Protein AF-A0A7S1JWW7-F1 (afdb_monomer)

Solvent-accessible surface area (backbone atoms only — not comparable to full-atom values): 22929 Å² total; per-residue (Å²): 108,68,67,54,37,66,73,38,41,39,81,77,35,60,37,53,45,68,67,50,54,51,46,21,50,76,27,58,51,73,73,86,86,59,100,61,83,80,90,66,62,45,64,88,65,50,41,72,44,89,41,67,40,88,87,76,74,39,84,41,74,47,76,41,67,75,61,70,60,82,58,47,74,47,71,80,41,16,67,66,67,60,79,87,48,33,68,71,55,64,34,66,53,96,91,36,58,72,41,38,16,62,59,40,25,51,48,49,54,50,27,52,54,46,24,56,48,68,75,43,91,61,76,77,75,82,89,55,75,61,50,80,38,90,92,40,60,58,82,62,64,79,70,54,75,84,82,75,82,74,81,77,70,91,80,66,81,82,73,83,74,72,85,72,83,66,70,78,77,69,54,78,47,44,71,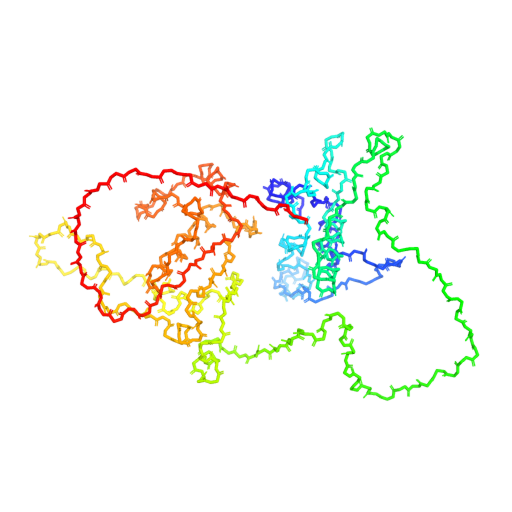86,61,84,89,78,92,82,86,77,60,65,62,72,58,34,56,37,74,93,39,47,50,68,34,59,66,46,79,35,53,73,86,64,41,56,65,55,30,51,36,47,60,66,70,56,76,80,76,78,81,79,79,71,95,79,77,96,84,80,96,79,77,75,84,66,82,59,99,73,64,54,53,48,57,37,55,60,51,17,35,29,88,68,16,35,38,40,30,51,33,50,64,76,51,54,89,52,54,44,60,55,31,49,50,51,42,48,52,50,50,53,36,32,50,56,58,47,31,44,68,74,50,73,80,54,55,72,65,76,76,69,76,70,42,80,81,78,69,56,82,53,65,73,60,27,42,62,54,50,73,71,40,46,68,53,47,46,27,37,40,55,73,90,69,76,86,76,77,88,76,80,85,82,90,82,82,90,84,81,89,81,89,78,89,82,89,131

Nearest PDB structures (foldseek):
  8rdj-assembly1_H  TM=2.080E-01  e=4.736E+00  Sinapis alba

InterPro domains:
  IPR028235 Dynein assembly factor 3, C-terminal domain [PF14740] (1-212)
  IPR039304 Dynein assembly factor 3, axonemal [PTHR22118] (1-210)

Foldseek 3Di:
DVCLCVPFVCVQFVLADPVLLVCCQAAVDRADPDPDDDPHGDLPQKDWDWDQDPVPRDTDTDIGNDPCSSLDPLVVQQRDDPPVACCVQQDDDPNHGPHHSNLRSVVRVLQVVCCLQPVDGDHQDDDDPVCVPPVNDRSCVVVDPDDDPDPPPPPDPPPPDPPDPPPPPDPPSCPVPDDDDDDDDQLVVLLDLVLFAPAQEAEAEPVRCVVLCVQQVNVDDPPDPPPPVDDDDDPDCPPPPPPDGRASCSVLRNHHAFRKYKYFQCLSVRVDQLLVSLVSQQSVVSSCVSNQKDFPDPLQHQDPVQVVPPPPPGDDSVVSVVRSSSHDRITMITRHDPDPDDDDDDDDDDDDDDDDDDDDDD

Radius of gyration: 26.38 Å; Cα contacts (8 Å, |Δi|>4): 382; chains: 1; bounding box: 53×73×82 Å

pLDDT: mean 75.05, std 20.95, range [24.3, 95.12]

Mean predicted aligned error: 13.58 Å

Organism: NCBI:txid1169539

Structure (mmCIF, N/CA/C/O backbone):
data_AF-A0A7S1JWW7-F1
#
_entry.id   AF-A0A7S1JWW7-F1
#
loop_
_atom_site.group_PDB
_atom_site.id
_atom_site.type_symbol
_atom_site.label_atom_id
_atom_site.label_alt_id
_atom_site.label_comp_id
_atom_site.label_asym_id
_atom_site.label_entity_id
_atom_site.label_seq_id
_atom_site.pdbx_PDB_ins_code
_atom_site.Cartn_x
_atom_site.Cartn_y
_atom_site.Cartn_z
_atom_site.occupancy
_atom_site.B_iso_or_equiv
_atom_site.auth_seq_id
_atom_site.auth_comp_id
_atom_site.auth_asym_id
_atom_site.auth_atom_id
_atom_site.pdbx_PDB_model_num
ATOM 1 N N . MET A 1 1 ? 9.260 14.366 -13.809 1.00 76.56 1 MET A N 1
ATOM 2 C CA . MET A 1 1 ? 9.238 12.895 -13.962 1.00 76.56 1 MET A CA 1
ATOM 3 C C . MET A 1 1 ? 10.558 12.292 -13.513 1.00 76.56 1 MET A C 1
ATOM 5 O O . MET A 1 1 ? 10.548 11.637 -12.486 1.00 76.56 1 MET A O 1
ATOM 9 N N . ASP A 1 2 ? 11.674 12.561 -14.203 1.00 83.38 2 ASP A N 1
ATOM 10 C CA . ASP A 1 2 ? 12.993 11.978 -13.877 1.00 83.38 2 ASP A CA 1
ATOM 11 C C . ASP A 1 2 ? 13.455 12.286 -12.442 1.00 83.38 2 ASP A C 1
ATOM 13 O O . ASP A 1 2 ? 13.692 11.379 -11.650 1.00 83.38 2 ASP A O 1
ATOM 17 N N . TRP A 1 3 ? 13.433 13.564 -12.049 1.00 85.69 3 TRP A N 1
ATOM 18 C CA . TRP A 1 3 ? 13.759 13.960 -10.675 1.00 85.69 3 TRP A CA 1
ATOM 19 C C . TRP A 1 3 ? 12.906 13.228 -9.622 1.00 85.69 3 TRP A C 1
ATOM 21 O O . TRP A 1 3 ? 13.444 12.701 -8.655 1.00 85.69 3 TRP A O 1
ATOM 31 N N . THR A 1 4 ? 11.587 13.135 -9.835 1.00 84.50 4 THR A N 1
ATOM 32 C CA . THR A 1 4 ? 10.656 12.443 -8.924 1.00 84.50 4 THR A CA 1
ATOM 33 C C . THR A 1 4 ? 10.981 10.957 -8.814 1.00 84.50 4 THR A C 1
ATOM 35 O O . THR A 1 4 ? 10.975 10.404 -7.718 1.00 84.50 4 THR A O 1
ATOM 38 N N . TYR A 1 5 ? 11.281 10.314 -9.943 1.0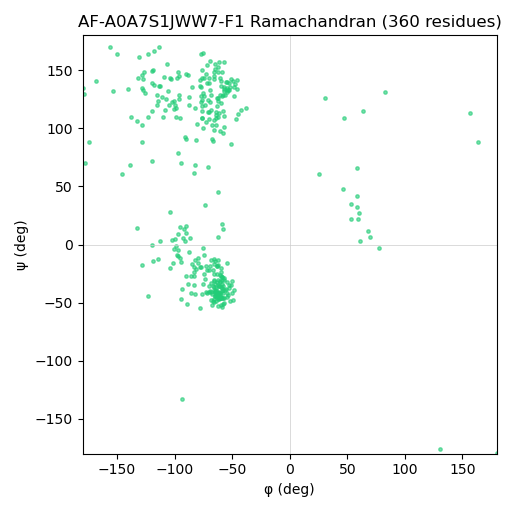0 88.44 5 TYR A N 1
ATOM 39 C CA . TYR A 1 5 ? 11.665 8.910 -9.958 1.00 88.44 5 TYR A CA 1
ATOM 40 C C . TYR A 1 5 ? 12.960 8.696 -9.176 1.00 88.44 5 TYR A C 1
ATOM 42 O O . TYR A 1 5 ? 12.993 7.902 -8.242 1.00 88.44 5 TYR A O 1
ATOM 50 N N . THR A 1 6 ? 14.001 9.453 -9.517 1.00 89.44 6 THR A N 1
ATOM 51 C CA . THR A 1 6 ? 15.339 9.288 -8.949 1.00 89.44 6 THR A CA 1
ATOM 52 C C . THR A 1 6 ? 15.379 9.602 -7.453 1.00 89.44 6 THR A C 1
ATOM 54 O O . THR A 1 6 ? 16.031 8.876 -6.708 1.00 89.44 6 THR A O 1
ATOM 57 N N . MET A 1 7 ? 14.677 10.647 -7.004 1.00 85.69 7 MET A N 1
ATOM 58 C CA . MET A 1 7 ? 14.755 11.113 -5.615 1.00 85.69 7 MET A CA 1
ATOM 59 C C . MET A 1 7 ? 13.737 10.467 -4.680 1.00 85.69 7 MET A C 1
ATOM 61 O O . MET A 1 7 ? 13.995 10.402 -3.483 1.00 85.69 7 MET A O 1
ATOM 65 N N . HIS A 1 8 ? 12.588 10.012 -5.188 1.00 84.25 8 HIS A N 1
ATOM 66 C CA . HIS A 1 8 ? 11.496 9.558 -4.324 1.00 84.25 8 HIS A CA 1
ATOM 67 C C . HIS A 1 8 ? 11.056 8.115 -4.589 1.00 84.25 8 HIS A C 1
ATOM 69 O O . HIS A 1 8 ? 10.884 7.354 -3.642 1.00 84.25 8 HIS A O 1
ATOM 75 N N . ILE A 1 9 ? 10.902 7.709 -5.855 1.00 88.38 9 ILE A N 1
ATOM 76 C CA . ILE A 1 9 ? 10.435 6.351 -6.190 1.00 88.38 9 ILE A CA 1
ATOM 77 C C . ILE A 1 9 ? 11.562 5.334 -6.032 1.00 88.38 9 ILE A C 1
ATOM 79 O O . ILE A 1 9 ? 11.411 4.360 -5.306 1.00 88.38 9 ILE A O 1
ATOM 83 N N . LYS A 1 10 ? 12.704 5.562 -6.686 1.00 89.44 10 LYS A N 1
ATOM 84 C CA . LYS A 1 10 ? 13.819 4.612 -6.747 1.00 89.44 10 LYS A CA 1
ATOM 85 C C . LYS A 1 10 ? 14.387 4.235 -5.369 1.00 89.44 10 LYS A C 1
ATOM 87 O O . LYS A 1 10 ? 14.674 3.055 -5.190 1.00 89.44 10 LYS A O 1
ATOM 92 N N . PRO A 1 11 ? 14.535 5.157 -4.394 1.00 87.25 11 PRO A N 1
ATOM 93 C CA . PRO A 1 11 ? 15.001 4.787 -3.056 1.00 87.25 11 PRO A CA 1
ATOM 94 C C . PRO A 1 11 ? 14.026 3.884 -2.291 1.00 87.25 11 PRO A C 1
ATOM 96 O O . PRO A 1 11 ? 14.464 3.078 -1.479 1.00 87.25 11 PRO A O 1
ATOM 99 N N . LEU A 1 12 ? 12.718 4.013 -2.544 1.00 86.12 12 LEU A N 1
ATOM 100 C CA . LEU A 1 12 ? 11.675 3.275 -1.825 1.00 86.12 12 LEU A CA 1
ATOM 101 C C . LEU A 1 12 ? 11.276 1.970 -2.526 1.00 86.12 12 LEU A C 1
ATOM 103 O O . LEU A 1 12 ? 11.003 0.968 -1.877 1.00 86.12 12 LEU A O 1
ATOM 107 N N . ALA A 1 13 ? 11.228 1.996 -3.854 1.00 89.31 13 ALA A N 1
ATOM 108 C CA . ALA A 1 13 ? 10.753 0.919 -4.707 1.00 89.31 13 ALA A CA 1
ATOM 109 C C . ALA A 1 13 ? 11.668 0.775 -5.939 1.00 89.31 13 ALA A C 1
ATOM 111 O O . ALA A 1 13 ? 11.252 1.066 -7.065 1.00 89.31 13 ALA A O 1
ATOM 112 N N . PRO A 1 14 ? 12.926 0.324 -5.754 1.00 90.94 14 PRO A N 1
ATOM 113 C CA . PRO A 1 14 ? 13.898 0.188 -6.843 1.00 90.94 14 PRO A CA 1
ATOM 114 C C . PRO A 1 14 ? 13.473 -0.824 -7.916 1.00 90.94 14 PRO A C 1
ATOM 116 O O . PRO A 1 14 ? 13.980 -0.774 -9.033 1.00 90.94 14 PRO A O 1
ATOM 119 N N . ILE A 1 15 ? 12.536 -1.717 -7.587 1.00 92.75 15 ILE A N 1
ATOM 120 C CA . ILE A 1 15 ? 11.947 -2.699 -8.500 1.00 92.75 15 ILE A CA 1
ATOM 121 C C . ILE A 1 15 ? 11.055 -2.073 -9.581 1.00 92.75 15 ILE A C 1
ATOM 123 O O . ILE A 1 15 ? 10.797 -2.679 -10.621 1.00 92.75 15 ILE A O 1
ATOM 127 N N . ILE A 1 16 ? 10.595 -0.835 -9.375 1.00 92.38 16 ILE A N 1
ATOM 128 C CA . ILE A 1 16 ? 9.891 -0.087 -10.413 1.00 92.38 16 ILE A CA 1
ATOM 129 C C . ILE A 1 16 ? 10.933 0.412 -11.410 1.00 92.38 16 ILE A C 1
ATOM 131 O O . ILE A 1 16 ? 11.702 1.335 -11.123 1.00 92.38 16 ILE A O 1
ATOM 135 N N . HIS A 1 17 ? 10.945 -0.167 -12.609 1.00 91.75 17 HIS A N 1
ATOM 136 C CA . HIS A 1 17 ? 11.876 0.253 -13.646 1.00 91.75 17 HIS A CA 1
ATOM 137 C C . HIS A 1 17 ? 11.511 1.647 -14.184 1.00 91.75 17 HIS A C 1
ATOM 139 O O . HIS A 1 17 ? 10.336 1.980 -14.365 1.00 91.75 17 HIS A O 1
ATOM 145 N N . TRP A 1 18 ? 12.520 2.468 -14.499 1.00 90.69 18 TRP A N 1
ATOM 146 C CA . TRP A 1 18 ? 12.319 3.836 -14.995 1.00 90.69 18 TRP A CA 1
ATOM 147 C C . TRP A 1 18 ? 11.403 3.891 -16.221 1.00 90.69 18 TRP A C 1
ATOM 149 O O . TRP A 1 18 ? 10.533 4.757 -16.298 1.00 90.69 18 TRP A O 1
ATOM 159 N N . LEU A 1 19 ? 11.566 2.962 -17.170 1.00 91.12 19 LEU A N 1
ATOM 160 C CA . LEU A 1 19 ? 10.736 2.941 -18.377 1.00 91.12 19 LEU A CA 1
ATOM 161 C C . LEU A 1 19 ? 9.261 2.677 -18.054 1.00 91.12 19 LEU A C 1
ATOM 163 O O . LEU A 1 19 ? 8.407 3.325 -18.650 1.00 91.12 19 LEU A O 1
ATOM 167 N N . GLN A 1 20 ? 8.963 1.811 -17.078 1.00 90.25 20 GLN A N 1
ATOM 168 C CA . GLN A 1 20 ? 7.589 1.531 -16.646 1.00 90.25 20 GLN A CA 1
ATOM 169 C C . GLN A 1 20 ? 6.962 2.764 -15.998 1.00 90.25 20 GLN A C 1
ATOM 171 O O . GLN A 1 20 ? 5.862 3.175 -16.362 1.00 90.25 20 GLN A O 1
ATOM 176 N N . TYR A 1 21 ? 7.697 3.410 -15.090 1.00 90.06 21 TYR A N 1
ATOM 177 C CA . TYR A 1 21 ? 7.237 4.639 -14.454 1.00 90.06 21 TYR A CA 1
ATOM 178 C C . TYR A 1 21 ? 7.019 5.764 -15.476 1.00 90.06 21 TYR A C 1
ATOM 180 O O . TYR A 1 21 ? 5.973 6.410 -15.486 1.00 90.06 21 TYR A O 1
ATOM 188 N N . LYS A 1 22 ? 7.971 5.963 -16.395 1.00 89.50 22 LYS A N 1
ATOM 189 C CA . LYS A 1 22 ? 7.865 6.956 -17.470 1.00 89.50 22 LYS A CA 1
ATOM 190 C C . LYS A 1 22 ? 6.660 6.681 -18.372 1.00 89.50 22 LYS A C 1
ATOM 192 O O . LYS A 1 22 ? 5.923 7.614 -18.685 1.00 89.50 22 LYS A O 1
ATOM 197 N N . GLN A 1 23 ? 6.459 5.430 -18.784 1.00 88.50 23 GLN A N 1
ATOM 198 C CA . GLN A 1 23 ? 5.339 5.033 -19.634 1.00 88.50 23 GLN A CA 1
ATOM 199 C C . GLN A 1 23 ? 4.002 5.294 -18.939 1.00 88.50 23 GLN A C 1
ATOM 201 O O . GLN A 1 23 ? 3.110 5.899 -19.539 1.00 88.50 23 GLN A O 1
ATOM 206 N N . PHE A 1 24 ? 3.895 4.942 -17.657 1.00 88.56 24 PHE A N 1
ATOM 207 C CA . PHE A 1 24 ? 2.726 5.247 -16.841 1.00 88.56 24 PHE A CA 1
ATOM 208 C C . PHE A 1 24 ? 2.460 6.754 -16.762 1.00 88.56 24 PHE A C 1
ATOM 210 O O . PHE A 1 24 ? 1.336 7.185 -17.011 1.00 88.56 24 PHE A O 1
ATOM 217 N N . CYS A 1 25 ? 3.484 7.577 -16.517 1.00 86.25 25 CYS A N 1
ATOM 218 C CA . CYS A 1 25 ? 3.314 9.030 -16.477 1.00 86.25 25 CYS A CA 1
ATOM 219 C C . CYS A 1 25 ? 2.817 9.636 -17.799 1.00 86.25 25 CYS A C 1
ATOM 221 O O . CYS A 1 25 ? 2.143 10.665 -17.786 1.00 86.25 25 CYS A O 1
ATOM 223 N N . LEU A 1 26 ? 3.171 9.036 -18.938 1.00 84.69 26 LEU A N 1
ATOM 224 C CA . LEU A 1 26 ? 2.803 9.543 -20.262 1.00 84.69 26 LEU A CA 1
ATOM 225 C C . LEU A 1 26 ? 1.450 9.024 -20.747 1.00 84.69 26 LEU A C 1
ATOM 227 O O . LEU A 1 26 ? 0.741 9.734 -21.460 1.00 84.69 26 LEU A O 1
ATOM 231 N N . THR A 1 27 ? 1.101 7.792 -20.386 1.00 86.38 27 THR A N 1
ATOM 232 C CA . THR A 1 27 ? -0.032 7.080 -20.988 1.00 86.38 27 THR A CA 1
ATOM 233 C C . THR A 1 27 ? -1.126 6.709 -19.998 1.00 86.38 27 THR A C 1
ATOM 235 O O . THR A 1 27 ? -2.210 6.345 -20.435 1.00 86.38 27 THR A O 1
ATOM 238 N N . GLY A 1 28 ? -0.880 6.777 -18.689 1.00 86.50 28 GLY A N 1
ATOM 239 C CA . GLY A 1 28 ? -1.794 6.262 -17.666 1.00 86.50 28 GLY A CA 1
ATOM 240 C C . GLY A 1 28 ? -1.889 4.729 -17.627 1.00 86.50 28 GLY A C 1
ATOM 241 O O . GLY A 1 28 ? -2.729 4.191 -16.907 1.00 86.50 28 GLY A O 1
ATOM 242 N N . VAL A 1 29 ? -1.061 4.016 -18.399 1.00 86.94 29 VAL A N 1
ATOM 243 C CA . VAL A 1 29 ? -0.996 2.548 -18.426 1.00 86.94 29 VAL A CA 1
ATOM 244 C C . VAL A 1 29 ? 0.169 2.093 -17.553 1.00 86.94 29 VAL A C 1
ATOM 246 O O . VAL A 1 29 ? 1.313 2.446 -17.824 1.00 86.94 29 VAL A O 1
ATOM 249 N N . SER A 1 30 ? -0.118 1.347 -16.484 1.00 85.31 30 SER A N 1
ATOM 250 C CA . SER A 1 30 ? 0.907 0.831 -15.566 1.00 85.31 30 SER A CA 1
ATOM 251 C C . SER A 1 30 ? 1.350 -0.588 -15.919 1.00 85.31 30 SER A C 1
ATOM 253 O O . SER A 1 30 ? 2.543 -0.851 -15.981 1.00 85.31 30 SER A O 1
ATOM 255 N N . PHE A 1 31 ? 0.407 -1.497 -16.173 1.00 86.19 31 PHE A N 1
ATOM 256 C CA . PHE A 1 31 ? 0.695 -2.908 -16.431 1.00 86.19 31 PHE A CA 1
ATOM 257 C C . PHE A 1 31 ? 0.323 -3.284 -17.864 1.00 86.19 31 PHE A C 1
ATOM 259 O O . PHE A 1 31 ? -0.830 -3.137 -18.273 1.00 86.19 31 PHE A O 1
ATOM 266 N N . GLU A 1 32 ? 1.288 -3.805 -18.616 1.00 81.69 32 GLU A N 1
ATOM 267 C CA . GLU A 1 32 ? 1.060 -4.330 -19.961 1.00 81.69 32 GLU A CA 1
ATOM 268 C C . GLU A 1 32 ? 0.733 -5.823 -19.880 1.00 81.69 32 GLU A C 1
ATOM 270 O O . GLU A 1 32 ? 1.615 -6.675 -19.850 1.00 81.69 32 GLU A O 1
ATOM 275 N N . THR A 1 33 ? -0.558 -6.146 -19.797 1.00 72.50 33 THR A N 1
ATOM 276 C CA . THR A 1 33 ? -1.041 -7.538 -19.720 1.00 72.50 33 THR A CA 1
ATOM 277 C C . THR A 1 33 ? -1.481 -8.104 -21.069 1.00 72.50 33 THR A C 1
ATOM 279 O O . THR A 1 33 ? -1.749 -9.297 -21.181 1.00 72.50 33 THR A O 1
ATOM 282 N N . ARG A 1 34 ? -1.587 -7.256 -22.098 1.00 72.44 34 ARG A N 1
ATOM 283 C CA . ARG A 1 34 ? -2.045 -7.643 -23.435 1.00 72.44 34 ARG A CA 1
ATOM 284 C C . ARG A 1 34 ? -0.865 -8.065 -24.300 1.00 72.44 34 ARG A C 1
ATOM 286 O O . ARG A 1 34 ? 0.193 -7.453 -24.244 1.00 72.44 34 ARG A O 1
ATOM 293 N N . LEU A 1 35 ? -1.110 -9.031 -25.183 1.00 72.38 35 LEU A N 1
ATOM 294 C CA . LEU A 1 35 ? -0.175 -9.403 -26.252 1.00 72.38 35 LEU A CA 1
ATOM 295 C C . LEU A 1 35 ? -0.036 -8.305 -27.325 1.00 72.38 35 LEU A C 1
ATOM 297 O O . LEU A 1 35 ? 0.882 -8.346 -28.137 1.00 72.38 35 LEU A O 1
ATOM 301 N N . ALA A 1 36 ? -0.937 -7.317 -27.326 1.00 74.75 36 ALA A N 1
ATOM 302 C CA . ALA A 1 36 ? -0.930 -6.186 -28.247 1.00 74.75 36 ALA A CA 1
ATOM 303 C C . ALA A 1 36 ? -0.553 -4.874 -27.532 1.00 74.75 36 ALA A C 1
ATOM 305 O O . ALA A 1 36 ? -0.995 -4.646 -26.399 1.00 74.75 36 ALA A O 1
ATOM 306 N N . PRO A 1 37 ? 0.193 -3.971 -28.199 1.00 75.50 37 PRO A N 1
ATOM 307 C CA . PRO A 1 37 ? 0.556 -2.680 -27.631 1.00 75.50 37 PRO A CA 1
ATOM 308 C C . PRO A 1 37 ? -0.674 -1.790 -27.425 1.00 75.50 37 PRO A C 1
ATOM 310 O O . PRO A 1 37 ? -1.641 -1.817 -28.194 1.00 75.50 37 PRO A O 1
ATOM 313 N N . HIS A 1 38 ? -0.618 -0.940 -26.401 1.00 79.75 38 HIS A N 1
ATOM 314 C CA . HIS A 1 38 ? -1.643 0.073 -26.179 1.00 79.75 38 HIS A CA 1
ATOM 315 C C . HIS A 1 38 ? -1.535 1.165 -27.248 1.00 79.75 38 HIS A C 1
ATOM 317 O O . HIS A 1 38 ? -0.562 1.914 -27.296 1.00 79.75 38 HIS A O 1
ATOM 323 N N . THR A 1 39 ? -2.555 1.275 -28.098 1.00 84.06 39 THR A N 1
ATOM 324 C CA . THR A 1 39 ? -2.626 2.310 -29.143 1.00 84.06 39 THR A CA 1
ATOM 325 C C . THR A 1 39 ? -3.124 3.654 -28.616 1.00 84.06 39 THR A C 1
ATOM 327 O O . THR A 1 39 ? -2.869 4.688 -29.227 1.00 84.06 39 THR A O 1
ATOM 330 N N . HIS A 1 40 ? -3.818 3.650 -27.475 1.00 84.06 40 HIS A N 1
ATOM 331 C CA . HIS A 1 40 ? -4.404 4.834 -26.858 1.00 84.06 40 HIS A CA 1
ATOM 332 C C . HIS A 1 40 ? -4.050 4.892 -25.368 1.00 84.06 40 HIS A C 1
ATOM 334 O O . HIS A 1 40 ? -4.020 3.850 -24.707 1.00 84.06 40 HIS A O 1
ATOM 340 N N . PRO A 1 41 ? -3.801 6.094 -24.821 1.00 85.38 41 PRO A N 1
ATOM 341 C CA . PRO A 1 41 ? -3.539 6.259 -23.400 1.00 85.38 41 PRO A CA 1
ATOM 342 C C . PRO A 1 41 ? -4.832 6.060 -22.589 1.00 85.38 41 PRO A C 1
ATOM 344 O O . PRO A 1 41 ? -5.925 6.293 -23.100 1.00 85.38 41 PRO A O 1
ATOM 347 N N . ASN A 1 42 ? -4.714 5.657 -21.324 1.00 84.94 42 ASN A N 1
ATOM 348 C CA . ASN A 1 42 ? -5.827 5.450 -20.401 1.00 84.94 42 ASN A CA 1
ATOM 349 C C . ASN A 1 42 ? -6.304 6.784 -19.791 1.00 84.94 42 ASN A C 1
ATOM 351 O O . ASN A 1 42 ? -5.692 7.276 -18.840 1.00 84.94 42 ASN A O 1
ATOM 355 N N . PRO A 1 43 ? -7.440 7.349 -20.241 1.00 83.19 43 PRO A N 1
ATOM 356 C CA . PRO A 1 43 ? -7.872 8.675 -19.818 1.00 83.19 43 PRO A CA 1
ATOM 357 C C . PRO A 1 43 ? -8.459 8.717 -18.400 1.00 83.19 43 PRO A C 1
ATOM 359 O O . PRO A 1 43 ? -8.812 9.807 -17.953 1.00 83.19 43 PRO A O 1
ATOM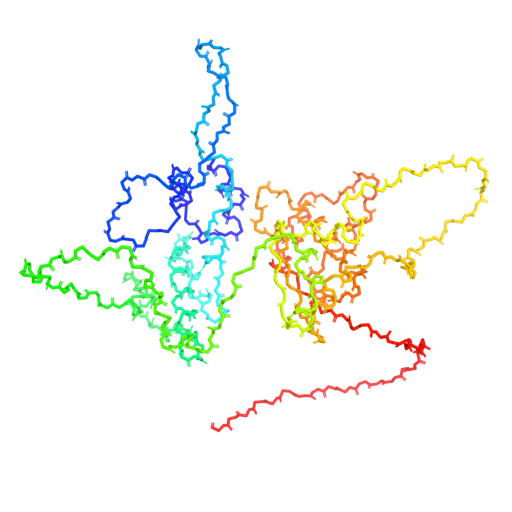 362 N N . THR A 1 44 ? -8.587 7.577 -17.710 1.00 82.06 44 THR A N 1
ATOM 363 C CA . THR A 1 44 ? -9.254 7.463 -16.398 1.00 82.06 44 THR A CA 1
ATOM 364 C C . THR A 1 44 ? -8.617 8.363 -15.339 1.00 82.06 44 THR A C 1
ATOM 366 O O . THR A 1 44 ? -9.323 8.941 -14.521 1.00 82.06 44 THR A O 1
ATOM 369 N N . LEU A 1 45 ? -7.291 8.533 -15.388 1.00 75.62 45 LEU A N 1
ATOM 370 C CA . LEU A 1 45 ? -6.533 9.386 -14.461 1.00 75.62 45 LEU A CA 1
ATOM 371 C C . LEU A 1 45 ? -6.198 10.769 -15.045 1.00 75.62 45 LEU A C 1
ATOM 373 O O . LEU A 1 45 ? -5.459 11.544 -14.436 1.00 75.62 45 LEU A O 1
ATOM 377 N N . ALA A 1 46 ? -6.687 11.085 -16.247 1.00 83.00 46 ALA A N 1
ATOM 378 C CA . ALA A 1 46 ? -6.413 12.369 -16.876 1.00 83.00 46 ALA A CA 1
ATOM 379 C C . ALA A 1 46 ? -7.278 13.466 -16.242 1.00 83.00 46 ALA A C 1
ATOM 381 O O . ALA A 1 46 ? -8.503 13.369 -16.213 1.00 83.00 46 ALA A O 1
ATOM 382 N N . ALA A 1 47 ? -6.638 14.552 -15.818 1.00 83.56 47 ALA A N 1
ATOM 383 C CA . ALA A 1 47 ? -7.286 15.718 -15.234 1.00 83.56 47 ALA A CA 1
ATOM 384 C C . ALA A 1 47 ? -7.050 16.969 -16.091 1.00 83.56 47 ALA A C 1
ATOM 386 O O . ALA A 1 47 ? -6.190 16.997 -16.977 1.00 83.56 47 ALA A O 1
ATOM 387 N N . TYR A 1 48 ? -7.817 18.021 -15.814 1.00 86.44 48 TYR A N 1
ATOM 388 C CA . TYR A 1 48 ? -7.604 19.345 -16.387 1.00 86.44 48 TYR A CA 1
ATOM 389 C C . TYR A 1 48 ? -7.002 20.264 -15.335 1.00 86.44 48 TYR A C 1
ATOM 391 O O . TYR A 1 48 ? -7.518 20.350 -14.223 1.00 86.44 48 TYR A O 1
ATOM 399 N N . ILE A 1 49 ? -5.942 20.981 -15.702 1.00 84.06 49 ILE A N 1
ATOM 400 C CA . ILE A 1 49 ? -5.375 22.044 -14.872 1.00 84.06 49 ILE A CA 1
ATOM 401 C C . ILE A 1 49 ? -5.480 23.378 -15.619 1.00 84.06 49 ILE A C 1
ATOM 403 O O . ILE A 1 49 ? -5.197 23.424 -16.822 1.00 84.06 49 ILE A O 1
ATOM 407 N N . PRO A 1 50 ? -5.872 24.471 -14.937 1.00 88.38 50 PRO A N 1
ATOM 408 C CA . PRO A 1 50 ? -5.771 25.814 -15.492 1.00 88.38 50 PRO A CA 1
ATOM 409 C C . PRO A 1 50 ? -4.313 26.176 -15.781 1.00 88.38 50 PRO A C 1
ATOM 411 O O . PRO A 1 50 ? -3.467 26.172 -14.890 1.00 88.38 50 PRO A O 1
ATOM 414 N N . ALA A 1 51 ? -4.021 26.535 -17.024 1.00 87.44 51 ALA A N 1
ATOM 415 C CA . ALA A 1 51 ? -2.732 27.062 -17.439 1.00 87.44 51 ALA A CA 1
ATOM 416 C C . ALA A 1 51 ? -2.929 28.335 -18.264 1.00 87.44 51 ALA A C 1
ATOM 418 O O . ALA A 1 51 ? -4.003 28.599 -18.799 1.00 87.44 51 ALA A O 1
ATOM 419 N N . LYS A 1 52 ? -1.873 29.137 -18.395 1.00 90.56 52 LYS A N 1
ATOM 420 C CA . LYS A 1 52 ? -1.866 30.257 -19.340 1.00 90.56 52 LYS A CA 1
ATOM 421 C C . LYS A 1 52 ? -1.196 29.824 -20.632 1.00 90.56 52 LYS A C 1
ATOM 423 O O . LYS A 1 52 ? -0.041 29.394 -20.616 1.00 90.56 52 LYS A O 1
ATOM 428 N N . ASP A 1 53 ? -1.896 29.983 -21.749 1.00 87.12 53 ASP A N 1
ATOM 429 C CA . ASP A 1 53 ? -1.280 29.862 -23.066 1.00 87.12 53 ASP A CA 1
ATOM 430 C C . ASP A 1 53 ? -0.232 30.975 -23.213 1.00 87.12 53 ASP A C 1
ATOM 432 O O . ASP A 1 53 ? -0.565 32.161 -23.245 1.00 87.12 53 ASP A O 1
ATOM 436 N N . ARG A 1 54 ? 1.049 30.600 -23.306 1.00 86.19 54 ARG A N 1
ATOM 437 C CA . ARG A 1 54 ? 2.168 31.549 -23.427 1.00 86.19 54 ARG A CA 1
ATOM 438 C C . ARG A 1 54 ? 2.063 32.449 -24.660 1.00 86.19 54 ARG A C 1
ATOM 440 O O . ARG A 1 54 ? 2.586 33.560 -24.626 1.00 86.19 54 ARG A O 1
ATOM 447 N N . ARG A 1 55 ? 1.414 31.989 -25.735 1.00 85.44 55 ARG A N 1
ATOM 448 C CA . ARG A 1 55 ? 1.280 32.742 -26.990 1.00 85.44 55 ARG A CA 1
ATOM 449 C C . ARG A 1 55 ? 0.085 33.685 -26.965 1.00 85.44 55 ARG A C 1
ATOM 451 O O . ARG A 1 55 ? 0.197 34.810 -27.432 1.00 85.44 55 ARG A O 1
ATOM 458 N N . ARG A 1 56 ? -1.049 33.230 -26.431 1.00 85.19 56 ARG A N 1
ATOM 459 C CA . ARG A 1 56 ? -2.314 33.988 -26.448 1.00 85.19 56 ARG A CA 1
ATOM 460 C C . ARG A 1 56 ? -2.605 34.742 -25.153 1.00 85.19 56 ARG A C 1
ATOM 462 O O . ARG A 1 56 ? -3.548 35.521 -25.123 1.00 85.19 56 ARG A O 1
ATOM 469 N N . GLN A 1 57 ? -1.823 34.512 -24.094 1.00 86.19 57 GLN A N 1
ATOM 470 C CA . GLN A 1 57 ? -2.023 35.071 -22.747 1.00 86.19 57 GLN A CA 1
ATOM 471 C C . GLN A 1 57 ? -3.431 34.813 -22.175 1.00 86.19 57 GLN A C 1
ATOM 473 O O . GLN A 1 57 ? -3.884 35.503 -21.264 1.00 86.19 57 GLN A O 1
ATOM 478 N N . GLN A 1 58 ? -4.121 33.794 -22.690 1.00 88.75 58 GLN A N 1
ATOM 479 C CA . GLN A 1 58 ? -5.451 33.384 -22.253 1.00 88.75 58 GLN A CA 1
ATOM 480 C C . GLN A 1 58 ? -5.350 32.222 -21.269 1.00 88.75 58 GLN A C 1
ATOM 482 O O . GLN A 1 58 ? -4.443 31.389 -21.355 1.00 88.75 58 GLN A O 1
ATOM 487 N N . SER A 1 59 ? -6.299 32.172 -20.334 1.00 89.12 59 SER A N 1
ATOM 488 C CA . SER A 1 59 ? -6.479 31.007 -19.473 1.00 89.12 59 SER A CA 1
ATOM 489 C C . SER A 1 59 ? -7.058 29.866 -20.304 1.00 89.12 59 SER A C 1
ATOM 491 O O . SER A 1 59 ? -8.097 30.028 -20.942 1.00 89.12 59 SER A O 1
ATOM 493 N N . VAL A 1 60 ? -6.378 28.728 -20.312 1.00 90.94 60 VAL A N 1
ATOM 494 C CA . VAL A 1 60 ? -6.793 27.503 -20.994 1.00 90.94 60 VAL A CA 1
ATOM 495 C C . VAL A 1 60 ? -6.746 26.345 -20.006 1.00 90.94 60 VAL A C 1
ATOM 497 O O . VAL A 1 60 ? -5.888 26.296 -19.127 1.00 90.94 60 VAL A O 1
ATOM 500 N N . LEU A 1 61 ? -7.662 25.392 -20.144 1.00 89.25 61 LEU A N 1
ATOM 501 C CA . LEU A 1 61 ? -7.585 24.138 -19.404 1.00 89.25 61 LEU A CA 1
ATOM 502 C C . LEU A 1 61 ? -6.739 23.152 -20.203 1.00 89.25 61 LEU A C 1
ATOM 504 O O . LEU A 1 61 ? -7.077 22.816 -21.337 1.00 89.25 61 LEU A O 1
ATOM 508 N N . VAL A 1 62 ? -5.645 22.681 -19.614 1.00 84.88 62 VAL A N 1
ATOM 509 C CA . VAL A 1 62 ? -4.772 21.693 -20.251 1.00 84.88 62 VAL A CA 1
ATOM 510 C C . VAL A 1 62 ? -5.098 20.322 -19.685 1.00 84.88 62 VAL A C 1
ATOM 512 O O . VAL A 1 62 ? -4.979 20.087 -18.480 1.00 84.88 62 VAL A O 1
ATOM 515 N N . ARG A 1 63 ? -5.509 19.407 -20.566 1.00 83.69 63 ARG A N 1
ATOM 516 C CA . ARG A 1 63 ? -5.710 18.005 -20.204 1.00 83.69 63 ARG A CA 1
ATOM 517 C C . ARG A 1 63 ? -4.372 17.288 -20.130 1.00 83.69 63 ARG A C 1
ATOM 519 O O . ARG A 1 63 ? -3.542 17.434 -21.022 1.00 83.69 63 ARG A O 1
ATOM 526 N N . GLY A 1 64 ? -4.194 16.477 -19.102 1.00 78.00 64 GLY A N 1
ATOM 527 C CA . GLY A 1 64 ? -3.000 15.666 -18.934 1.00 78.00 64 GLY A CA 1
ATOM 528 C C . GLY A 1 64 ? -3.053 14.836 -17.663 1.00 78.00 64 GLY A C 1
ATOM 529 O O . GLY A 1 64 ? -4.028 14.859 -16.911 1.00 78.00 64 GLY A O 1
ATOM 530 N N . TYR A 1 65 ? -1.991 14.082 -17.437 1.00 78.06 65 TYR A N 1
ATOM 531 C CA . TYR A 1 65 ? -1.814 13.263 -16.248 1.00 78.06 65 TYR A CA 1
ATOM 532 C C . TYR A 1 65 ? -1.111 14.107 -15.187 1.00 78.06 65 TYR A C 1
ATOM 534 O O . TYR A 1 65 ? 0.114 14.197 -15.161 1.00 78.06 65 TYR A O 1
ATOM 542 N N . TRP A 1 66 ? -1.904 14.790 -14.360 1.00 66.75 66 TRP A N 1
ATOM 543 C CA . TRP A 1 66 ? -1.397 15.781 -13.403 1.00 66.75 66 TRP A CA 1
ATOM 544 C C . TRP A 1 66 ? -1.584 15.404 -11.921 1.00 66.75 66 TRP A C 1
ATOM 546 O O . TRP A 1 66 ? -1.022 16.081 -11.067 1.00 66.75 66 TRP A O 1
ATOM 556 N N . GLY A 1 67 ? -2.391 14.375 -11.625 1.00 62.16 67 GLY A N 1
ATOM 557 C CA . GLY A 1 67 ? -2.766 13.944 -10.265 1.00 62.16 67 GLY A CA 1
ATOM 558 C C . GLY A 1 67 ? -1.863 12.845 -9.689 1.00 62.16 67 GLY A C 1
ATOM 559 O O . GLY A 1 67 ? -0.645 12.926 -9.827 1.00 62.16 67 GLY A O 1
ATOM 560 N N . ASP A 1 68 ? -2.460 11.795 -9.104 1.00 60.94 68 ASP A N 1
ATOM 561 C CA . ASP A 1 68 ? -1.831 10.621 -8.440 1.00 60.94 68 ASP A CA 1
ATOM 562 C C . ASP A 1 68 ? -0.880 9.769 -9.311 1.00 60.94 68 ASP A C 1
ATOM 564 O O . ASP A 1 68 ? -0.502 8.654 -8.978 1.00 60.94 68 ASP A O 1
ATOM 568 N N . VAL A 1 69 ? -0.412 10.316 -10.422 1.00 68.44 69 VAL A N 1
ATOM 569 C CA . VAL A 1 69 ? 0.584 9.752 -11.332 1.00 68.44 69 VAL A CA 1
ATOM 570 C C . VAL A 1 69 ? 1.944 9.561 -10.647 1.00 68.44 69 VAL A C 1
ATOM 572 O O . VAL A 1 69 ? 2.787 8.809 -11.131 1.00 68.44 69 VAL A O 1
ATOM 575 N N . VAL A 1 70 ? 2.168 10.227 -9.509 1.00 71.56 70 VAL A N 1
ATOM 576 C CA . VAL A 1 70 ? 3.360 10.012 -8.682 1.00 71.56 70 VAL A CA 1
ATOM 577 C C . VAL A 1 70 ? 3.293 8.667 -7.955 1.00 71.56 70 VAL A C 1
ATOM 579 O O . VAL A 1 70 ? 4.290 7.951 -7.910 1.00 71.56 70 VAL A O 1
ATOM 582 N N . ASN A 1 71 ? 2.122 8.292 -7.437 1.00 77.06 71 ASN A N 1
ATOM 583 C CA . ASN A 1 71 ? 1.917 7.020 -6.752 1.00 77.06 71 ASN A CA 1
ATOM 584 C C . ASN A 1 71 ? 1.317 6.022 -7.739 1.00 77.06 71 ASN A C 1
ATOM 586 O O . ASN A 1 71 ? 0.114 5.781 -7.790 1.00 77.06 71 ASN A O 1
ATOM 590 N N . SER A 1 72 ? 2.181 5.470 -8.578 1.00 79.19 72 SER A N 1
ATOM 591 C CA . SER A 1 72 ? 1.785 4.477 -9.568 1.00 79.19 72 SER A CA 1
ATOM 592 C C . SER A 1 72 ? 1.153 3.229 -8.927 1.00 79.19 72 SER A C 1
ATOM 594 O O . SER A 1 72 ? 1.642 2.799 -7.877 1.00 79.19 72 SER A O 1
ATOM 596 N N . PRO A 1 73 ? 0.200 2.552 -9.604 1.00 84.50 73 PRO A N 1
ATOM 597 C CA . PRO A 1 73 ? -0.383 1.279 -9.158 1.00 84.50 73 PRO A CA 1
ATOM 598 C C . PRO A 1 73 ? 0.633 0.165 -8.863 1.00 84.50 73 PRO A C 1
ATOM 600 O O . PRO A 1 73 ? 0.305 -0.810 -8.193 1.00 84.50 73 PRO A O 1
ATOM 603 N N . PHE A 1 74 ? 1.881 0.314 -9.325 1.00 87.75 74 PHE A N 1
ATOM 604 C CA . PHE A 1 74 ? 2.998 -0.548 -8.940 1.00 87.75 74 PHE A CA 1
ATOM 605 C C . PHE A 1 74 ? 3.134 -0.681 -7.419 1.00 87.75 74 PHE A C 1
ATOM 607 O O . PHE A 1 74 ? 3.466 -1.759 -6.946 1.00 87.75 74 PHE A O 1
ATOM 614 N N . MET A 1 75 ? 2.835 0.371 -6.649 1.00 85.75 75 MET A N 1
ATOM 615 C CA . MET A 1 75 ? 2.962 0.348 -5.188 1.00 85.75 75 MET A CA 1
ATOM 616 C C . MET A 1 75 ? 1.979 -0.604 -4.497 1.00 85.75 75 MET A C 1
ATOM 618 O O . MET A 1 75 ? 2.227 -1.023 -3.374 1.00 85.75 75 MET A O 1
ATOM 622 N N . SER A 1 76 ? 0.871 -0.951 -5.150 1.00 83.25 76 SER A N 1
ATOM 623 C CA . SER A 1 76 ? -0.142 -1.831 -4.563 1.00 83.25 76 SER A CA 1
ATOM 624 C C . SER A 1 76 ? 0.207 -3.309 -4.718 1.00 83.25 76 SER A C 1
ATOM 626 O O . SER A 1 76 ? -0.110 -4.103 -3.841 1.00 83.25 76 SER A O 1
ATOM 628 N N . PHE A 1 77 ? 0.846 -3.679 -5.832 1.00 87.31 77 PHE A N 1
ATOM 629 C CA . PHE A 1 77 ? 1.010 -5.085 -6.220 1.00 87.31 77 PHE A CA 1
ATOM 630 C C . PHE A 1 77 ? 2.446 -5.485 -6.545 1.00 87.31 77 PHE A C 1
ATOM 632 O O . PHE A 1 77 ? 2.739 -6.670 -6.577 1.00 87.31 77 PHE A O 1
ATOM 639 N N . GLY A 1 78 ? 3.341 -4.537 -6.813 1.00 91.06 78 GLY A N 1
ATOM 640 C CA . GLY A 1 78 ? 4.631 -4.813 -7.449 1.00 91.06 78 GLY A CA 1
ATOM 641 C C . GLY A 1 78 ? 5.857 -4.440 -6.631 1.00 91.06 78 GLY A C 1
ATOM 642 O O . GLY A 1 78 ? 6.966 -4.608 -7.125 1.00 91.06 78 GLY A O 1
ATOM 643 N N . ILE A 1 79 ? 5.679 -3.894 -5.427 1.00 90.81 79 ILE A N 1
ATOM 644 C CA . ILE A 1 79 ? 6.782 -3.411 -4.575 1.00 90.81 79 ILE A CA 1
ATOM 645 C C . ILE A 1 79 ? 6.984 -4.226 -3.301 1.00 90.81 79 ILE A C 1
ATOM 647 O O . ILE A 1 79 ? 7.838 -3.879 -2.489 1.00 90.81 79 ILE A O 1
ATOM 651 N N . ASP A 1 80 ? 6.211 -5.286 -3.120 1.00 90.50 80 ASP A N 1
ATOM 652 C CA . ASP A 1 80 ? 6.425 -6.253 -2.056 1.00 90.50 80 ASP A CA 1
ATOM 653 C C . ASP A 1 80 ? 5.931 -7.624 -2.511 1.00 90.50 80 ASP A C 1
ATOM 655 O O . ASP A 1 80 ? 5.230 -7.725 -3.515 1.00 90.50 80 ASP A O 1
ATOM 659 N N . THR A 1 81 ? 6.337 -8.671 -1.812 1.00 92.56 81 THR A N 1
ATOM 660 C CA . THR A 1 81 ? 5.943 -10.066 -2.052 1.00 92.56 81 THR A CA 1
ATOM 661 C C . THR A 1 81 ? 6.127 -10.835 -0.746 1.00 92.56 81 THR A C 1
ATOM 663 O O . THR A 1 81 ? 6.722 -10.303 0.196 1.00 92.56 81 THR A O 1
ATOM 666 N N . ASP A 1 82 ? 5.637 -12.072 -0.678 1.00 91.50 82 ASP A N 1
ATOM 667 C CA . ASP A 1 82 ? 5.882 -12.946 0.471 1.00 91.50 82 ASP A CA 1
ATOM 668 C C . ASP A 1 82 ? 7.383 -13.030 0.807 1.00 91.50 82 ASP A C 1
ATOM 670 O O . ASP A 1 82 ? 8.238 -13.034 -0.086 1.00 91.50 82 ASP A O 1
ATOM 674 N N . THR A 1 83 ? 7.710 -13.078 2.101 1.00 89.81 83 THR A N 1
ATOM 675 C CA . THR A 1 83 ? 9.092 -13.088 2.594 1.00 89.81 83 THR A CA 1
ATOM 676 C C . THR A 1 83 ? 9.901 -14.264 2.056 1.00 89.81 83 THR A C 1
ATOM 678 O O . THR A 1 83 ? 11.102 -14.103 1.854 1.00 89.81 83 THR A O 1
ATOM 681 N N . GLN A 1 84 ? 9.265 -15.405 1.774 1.00 91.06 84 GLN A N 1
ATOM 682 C CA . GLN A 1 84 ? 9.934 -16.589 1.226 1.00 91.06 84 GLN A CA 1
ATOM 683 C C . GLN A 1 84 ? 10.394 -16.389 -0.226 1.00 91.06 84 GLN A C 1
ATOM 685 O O . GLN A 1 84 ? 11.466 -16.855 -0.610 1.00 91.06 84 GLN A O 1
ATOM 690 N N . ASP A 1 85 ? 9.614 -15.659 -1.025 1.00 93.19 85 ASP A N 1
ATOM 691 C CA . ASP A 1 85 ? 9.878 -15.443 -2.454 1.00 93.19 85 ASP A CA 1
ATOM 692 C C . ASP A 1 85 ? 10.648 -14.140 -2.726 1.00 93.19 85 ASP A C 1
ATOM 694 O O . ASP A 1 85 ? 11.215 -13.940 -3.809 1.00 93.19 85 ASP A O 1
ATOM 698 N N . LYS A 1 86 ? 10.699 -13.246 -1.731 1.00 91.69 86 LYS A N 1
ATOM 699 C CA . LYS A 1 86 ? 11.253 -11.895 -1.850 1.00 91.69 86 LYS A CA 1
ATOM 700 C C . LYS A 1 86 ? 12.697 -11.875 -2.308 1.00 91.69 86 LYS A C 1
ATOM 702 O O . LYS A 1 86 ? 12.992 -11.188 -3.280 1.00 91.69 86 LYS A O 1
ATOM 707 N N . ASP A 1 87 ? 13.575 -12.643 -1.676 1.00 90.69 87 ASP A N 1
ATOM 708 C CA . ASP A 1 87 ? 15.008 -12.619 -1.993 1.00 90.69 87 ASP A CA 1
ATOM 709 C C . ASP A 1 87 ? 15.292 -13.050 -3.440 1.00 90.69 87 ASP A C 1
ATOM 711 O O . ASP A 1 87 ? 16.177 -12.498 -4.101 1.00 90.69 87 ASP A O 1
ATOM 715 N N . ARG A 1 88 ? 14.500 -13.993 -3.971 1.00 91.06 88 ARG A N 1
ATOM 716 C CA . ARG A 1 88 ? 14.629 -14.472 -5.354 1.00 91.06 88 ARG A CA 1
ATOM 717 C C . ARG A 1 88 ? 14.070 -13.475 -6.365 1.00 91.06 88 ARG A C 1
ATOM 719 O O . ARG A 1 88 ? 14.725 -13.217 -7.376 1.00 91.06 88 ARG A O 1
ATOM 726 N N . LEU A 1 89 ? 12.910 -12.874 -6.087 1.00 92.12 89 LEU A N 1
ATOM 727 C CA . LEU A 1 89 ? 12.290 -11.875 -6.968 1.00 92.12 89 LEU A CA 1
ATOM 728 C C . LEU A 1 89 ? 13.015 -10.519 -6.938 1.00 92.12 89 LEU A C 1
ATOM 730 O O . LEU A 1 89 ? 13.062 -9.827 -7.949 1.00 92.12 89 LEU A O 1
ATOM 734 N N . TRP A 1 90 ? 13.637 -10.153 -5.817 1.00 92.06 90 TRP A N 1
ATOM 735 C CA . TRP A 1 90 ? 14.381 -8.896 -5.636 1.00 92.06 90 TRP A CA 1
ATOM 736 C C . TRP A 1 90 ? 15.886 -9.037 -5.888 1.00 92.06 90 TRP A C 1
ATOM 738 O O . TRP A 1 90 ? 16.688 -8.174 -5.510 1.00 92.06 90 TRP A O 1
ATOM 748 N N . ARG A 1 91 ? 16.297 -10.136 -6.528 1.00 89.81 91 ARG A N 1
ATOM 749 C CA . ARG A 1 91 ? 17.700 -10.389 -6.837 1.00 89.81 91 ARG A CA 1
ATOM 750 C C . ARG A 1 91 ? 18.232 -9.313 -7.780 1.00 89.81 91 ARG A C 1
ATOM 752 O O . ARG A 1 91 ? 17.707 -9.080 -8.868 1.00 89.81 91 ARG A O 1
ATOM 759 N N . THR A 1 92 ? 19.331 -8.688 -7.375 1.00 90.06 92 THR A N 1
ATOM 760 C CA . THR A 1 92 ? 20.044 -7.695 -8.185 1.00 90.06 92 THR A CA 1
ATOM 761 C C . THR A 1 92 ? 21.200 -8.361 -8.928 1.00 90.06 92 THR A C 1
ATOM 763 O O . THR A 1 92 ? 22.040 -9.020 -8.317 1.00 90.06 92 THR A O 1
ATOM 766 N N . VAL A 1 93 ? 21.273 -8.158 -10.243 1.00 86.69 93 VAL A N 1
ATOM 767 C CA . VAL A 1 93 ? 22.355 -8.642 -11.114 1.00 86.69 93 VAL A CA 1
ATOM 768 C C . VAL A 1 93 ? 22.889 -7.448 -11.900 1.00 86.69 93 VAL A C 1
ATOM 770 O O . VAL A 1 93 ? 22.121 -6.642 -12.409 1.00 86.69 93 VAL A O 1
ATOM 773 N N . ASN A 1 94 ? 24.212 -7.278 -11.970 1.00 86.94 94 ASN A N 1
ATOM 774 C CA . ASN A 1 94 ? 24.842 -6.146 -12.669 1.00 86.94 94 ASN A CA 1
ATOM 775 C C . ASN A 1 94 ? 24.330 -4.752 -12.237 1.00 86.94 94 ASN A C 1
ATOM 777 O O . ASN A 1 94 ? 24.296 -3.827 -13.042 1.00 86.94 94 ASN A O 1
ATOM 781 N N . LYS A 1 95 ? 23.996 -4.581 -10.946 1.00 86.19 95 LYS A N 1
ATOM 782 C CA . LYS A 1 95 ? 23.429 -3.348 -10.348 1.00 86.19 95 LYS A CA 1
ATOM 783 C C . LYS A 1 95 ? 22.009 -2.992 -10.808 1.00 86.19 95 LYS A C 1
ATOM 785 O O . LYS A 1 95 ? 21.537 -1.900 -10.494 1.00 86.19 95 LYS A O 1
ATOM 790 N N . GLU A 1 96 ? 21.325 -3.900 -11.491 1.00 84.69 96 GLU A N 1
ATOM 791 C CA . GLU A 1 96 ? 19.926 -3.749 -11.879 1.00 84.69 96 GLU A CA 1
ATOM 792 C C . GLU A 1 96 ? 19.074 -4.852 -11.251 1.00 84.69 96 GLU A C 1
ATOM 794 O O . GLU A 1 96 ? 19.553 -5.951 -10.962 1.00 84.69 96 GLU A O 1
ATOM 799 N N . GLN A 1 97 ? 17.808 -4.531 -10.990 1.00 90.44 97 GLN A N 1
ATOM 800 C CA . GLN A 1 97 ? 16.849 -5.519 -10.514 1.00 90.44 97 GLN A CA 1
ATOM 801 C C . GLN A 1 97 ? 16.577 -6.510 -11.638 1.00 90.44 97 GLN A C 1
ATOM 803 O O . GLN A 1 97 ? 16.276 -6.103 -12.759 1.00 90.44 97 GLN A O 1
ATOM 808 N N . ARG A 1 98 ? 16.706 -7.804 -11.337 1.00 88.31 98 ARG A N 1
ATOM 809 C CA . ARG A 1 98 ? 16.449 -8.862 -12.316 1.00 88.31 98 ARG A CA 1
ATOM 810 C C . ARG A 1 98 ? 14.990 -8.856 -12.751 1.00 88.31 98 ARG A C 1
ATOM 812 O O . ARG A 1 98 ? 14.713 -8.981 -13.939 1.00 88.31 98 ARG A O 1
ATOM 819 N N . HIS A 1 99 ? 14.096 -8.701 -11.779 1.00 91.88 99 HIS A N 1
ATOM 820 C CA . HIS A 1 99 ? 12.668 -8.593 -12.008 1.00 91.88 99 HIS A CA 1
ATOM 821 C C . HIS A 1 99 ? 12.187 -7.170 -11.807 1.00 91.88 99 HIS A C 1
ATOM 823 O O . HIS A 1 99 ? 12.791 -6.377 -11.085 1.00 91.88 99 HIS A O 1
ATOM 829 N N . ASN A 1 100 ? 11.079 -6.843 -12.456 1.00 92.19 100 ASN A N 1
ATOM 830 C CA . ASN A 1 100 ? 10.461 -5.531 -12.335 1.00 92.19 100 ASN A CA 1
ATOM 831 C C . ASN A 1 100 ? 9.091 -5.610 -11.647 1.00 92.19 100 ASN A C 1
ATOM 833 O O . ASN A 1 100 ? 8.517 -6.684 -11.456 1.00 92.19 100 ASN A O 1
ATOM 837 N N . ALA A 1 101 ? 8.539 -4.449 -11.298 1.00 93.00 101 ALA A N 1
ATOM 838 C CA . ALA A 1 101 ? 7.282 -4.361 -10.560 1.00 93.00 101 ALA A CA 1
ATOM 839 C C . ALA A 1 101 ? 6.092 -5.034 -11.271 1.00 93.00 101 ALA A C 1
ATOM 841 O O . ALA A 1 101 ? 5.160 -5.485 -10.606 1.00 93.00 101 ALA A O 1
ATOM 842 N N . GLN A 1 102 ? 6.098 -5.119 -12.605 1.00 91.31 102 GLN A N 1
ATOM 843 C CA . GLN A 1 102 ? 5.047 -5.806 -13.363 1.00 91.31 102 GLN A CA 1
ATOM 844 C C . GLN A 1 102 ? 5.135 -7.325 -13.198 1.00 91.31 102 GLN A C 1
ATOM 846 O O . GLN A 1 102 ? 4.106 -7.971 -13.019 1.00 91.31 102 GLN A O 1
ATOM 851 N N . GLU A 1 103 ? 6.339 -7.888 -13.225 1.00 91.00 103 GLU A N 1
ATOM 852 C CA . GLU A 1 103 ? 6.559 -9.322 -13.012 1.00 91.00 103 GLU A CA 1
ATOM 853 C C . GLU A 1 103 ? 6.182 -9.740 -11.591 1.00 91.00 103 GLU A C 1
ATOM 855 O O . GLU A 1 103 ? 5.450 -10.712 -11.416 1.00 91.00 103 GLU A O 1
ATOM 860 N N . VAL A 1 104 ? 6.581 -8.950 -10.590 1.00 93.56 104 VAL A N 1
ATOM 861 C CA . VAL A 1 104 ? 6.177 -9.178 -9.193 1.00 93.56 104 VAL A CA 1
ATOM 862 C C . VAL A 1 104 ? 4.668 -9.038 -9.019 1.00 93.56 104 VAL A C 1
ATOM 864 O O . VAL A 1 104 ? 4.049 -9.887 -8.389 1.00 93.56 104 VAL A O 1
ATOM 867 N N . SER A 1 105 ? 4.041 -8.040 -9.651 1.00 92.88 105 SER A N 1
ATOM 868 C CA . SER A 1 105 ? 2.577 -7.907 -9.614 1.00 92.88 105 SER A CA 1
ATOM 869 C C . SER A 1 105 ? 1.878 -9.112 -10.232 1.00 92.88 105 SER A C 1
ATOM 871 O O . SER A 1 105 ? 0.878 -9.584 -9.697 1.00 92.88 105 SER A O 1
ATOM 873 N N . LYS A 1 106 ? 2.401 -9.630 -11.349 1.00 90.19 106 LYS A N 1
ATOM 874 C CA . LYS A 1 106 ? 1.865 -10.831 -11.992 1.00 90.19 106 LYS A CA 1
ATOM 875 C C . LYS A 1 106 ? 1.972 -12.040 -11.065 1.00 90.19 106 LYS A C 1
ATOM 877 O O . LYS A 1 106 ? 0.990 -12.765 -10.926 1.00 90.19 106 LYS A O 1
ATOM 882 N N . PHE A 1 107 ? 3.130 -12.237 -10.438 1.00 92.81 107 PHE A N 1
ATOM 883 C CA . PHE A 1 107 ? 3.337 -13.307 -9.466 1.00 92.81 107 PHE A CA 1
ATOM 884 C C . PHE A 1 107 ? 2.364 -13.186 -8.290 1.00 92.81 107 PHE A C 1
ATOM 886 O O . PHE A 1 107 ? 1.589 -14.109 -8.072 1.00 92.81 107 PHE A O 1
ATOM 893 N N . ASN A 1 108 ? 2.314 -12.030 -7.623 1.00 93.56 108 ASN A N 1
ATOM 894 C CA . ASN A 1 108 ? 1.442 -11.795 -6.470 1.00 93.56 108 ASN A CA 1
ATOM 895 C C . ASN A 1 108 ? -0.036 -12.038 -6.790 1.00 93.56 108 ASN A C 1
ATOM 897 O O . ASN A 1 108 ? -0.728 -12.723 -6.045 1.00 93.56 108 ASN A O 1
ATOM 901 N N . LEU A 1 109 ? -0.524 -11.520 -7.922 1.00 90.94 109 LEU A N 1
ATOM 902 C CA . LEU A 1 109 ? -1.907 -11.750 -8.342 1.00 90.94 109 LEU A CA 1
ATOM 903 C C . LEU A 1 109 ? -2.173 -13.228 -8.642 1.00 90.94 109 LEU A C 1
ATOM 905 O O . LEU A 1 109 ? -3.238 -13.732 -8.302 1.00 90.94 109 LEU A O 1
ATOM 909 N N . THR A 1 110 ? -1.217 -13.922 -9.261 1.00 89.44 110 THR A N 1
ATOM 910 C CA . THR A 1 110 ? -1.334 -15.363 -9.528 1.00 89.44 110 THR A CA 1
ATOM 911 C C . THR A 1 110 ? -1.373 -16.150 -8.222 1.00 89.44 110 THR A C 1
ATOM 913 O O . THR A 1 110 ? -2.238 -17.008 -8.067 1.00 89.44 110 THR A O 1
ATOM 916 N N . ALA A 1 111 ? -0.497 -15.811 -7.273 1.00 91.31 111 ALA A N 1
ATOM 917 C CA . ALA A 1 111 ? -0.434 -16.426 -5.957 1.00 91.31 111 ALA A CA 1
ATOM 918 C C . ALA A 1 111 ? -1.753 -16.253 -5.199 1.00 91.31 111 ALA A C 1
ATOM 920 O O . ALA A 1 111 ? -2.369 -17.240 -4.816 1.00 91.31 111 ALA A O 1
ATOM 921 N N . TRP A 1 112 ? -2.265 -15.022 -5.094 1.00 90.06 112 TRP A N 1
ATOM 922 C CA . TRP A 1 112 ? -3.527 -14.758 -4.399 1.00 90.06 112 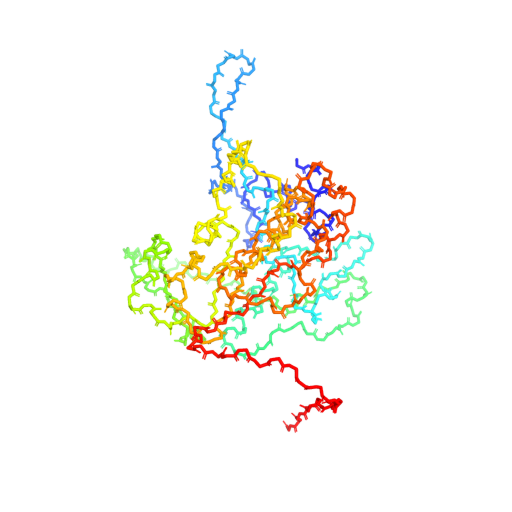TRP A CA 1
ATOM 923 C C . TRP A 1 112 ? -4.722 -15.441 -5.050 1.00 90.06 112 TRP A C 1
ATOM 925 O O . TRP A 1 112 ? -5.588 -15.957 -4.352 1.00 90.06 112 TRP A O 1
ATOM 935 N N . LEU A 1 113 ? -4.804 -15.443 -6.383 1.00 87.25 113 LEU A N 1
ATOM 936 C CA . LEU A 1 113 ? -5.898 -16.121 -7.077 1.00 87.25 113 LEU A CA 1
ATOM 937 C C . LEU A 1 113 ? -5.829 -17.639 -6.872 1.00 87.25 113 LEU A C 1
ATOM 939 O O . LEU A 1 113 ? -6.866 -18.259 -6.647 1.00 87.25 113 LEU A O 1
ATOM 943 N N . ASN A 1 114 ? -4.629 -18.223 -6.889 1.00 87.19 114 ASN A N 1
ATOM 944 C CA . ASN A 1 114 ? -4.434 -19.645 -6.622 1.00 87.19 114 ASN A CA 1
ATOM 945 C C . ASN A 1 114 ? -4.753 -20.007 -5.164 1.00 87.19 114 ASN A C 1
ATOM 947 O O . ASN A 1 114 ? -5.447 -20.990 -4.917 1.00 87.19 114 ASN A O 1
ATOM 951 N N . GLU A 1 115 ? -4.316 -19.189 -4.210 1.00 89.12 115 GLU A N 1
ATOM 952 C CA . GLU A 1 115 ? -4.621 -19.339 -2.785 1.00 89.12 115 GLU A CA 1
ATOM 953 C C . GLU A 1 115 ? -6.119 -19.240 -2.509 1.00 89.12 115 GLU A C 1
ATOM 955 O O . GLU A 1 115 ? -6.664 -20.026 -1.736 1.00 89.12 115 GLU A O 1
ATOM 960 N N . LEU A 1 116 ? -6.812 -18.305 -3.161 1.00 84.81 116 LEU A N 1
ATOM 961 C CA . LEU A 1 116 ? -8.262 -18.165 -3.043 1.00 84.81 116 LEU A CA 1
ATOM 962 C C . LEU A 1 116 ? -9.021 -19.366 -3.622 1.00 84.81 116 LEU A C 1
ATOM 964 O O . LEU A 1 116 ? -10.111 -19.680 -3.148 1.00 84.81 116 LEU A O 1
ATOM 968 N N . GLU A 1 117 ? -8.480 -20.015 -4.651 1.00 83.06 117 GLU A N 1
ATOM 969 C CA . GLU A 1 117 ? -9.098 -21.180 -5.286 1.00 83.06 117 GLU A CA 1
ATOM 970 C C . GLU A 1 117 ? -8.808 -22.487 -4.538 1.00 83.06 117 GLU A C 1
ATOM 972 O O . GLU A 1 117 ? -9.702 -23.318 -4.371 1.00 83.06 117 GLU A O 1
ATOM 977 N N . THR A 1 118 ? -7.566 -22.678 -4.094 1.00 86.00 118 THR A N 1
ATOM 978 C CA . THR A 1 118 ? -7.069 -23.947 -3.540 1.00 86.00 118 THR A CA 1
ATOM 979 C C . THR A 1 118 ? -6.994 -23.962 -2.016 1.00 86.00 118 THR A C 1
ATOM 981 O O . THR A 1 118 ? -6.885 -25.036 -1.425 1.00 86.00 118 THR A O 1
ATOM 984 N N . HIS A 1 119 ? -7.055 -22.791 -1.375 1.00 85.88 119 HIS A N 1
ATOM 985 C CA . HIS A 1 119 ? -6.793 -22.586 0.051 1.00 85.88 119 HIS A CA 1
ATOM 986 C C . HIS A 1 119 ? -5.389 -23.005 0.510 1.00 85.88 119 HIS A C 1
ATOM 988 O O . HIS A 1 119 ? -5.181 -23.262 1.698 1.00 85.88 119 HIS A O 1
ATOM 994 N N . GLN A 1 120 ? -4.425 -23.083 -0.408 1.00 88.75 120 GLN A N 1
ATOM 995 C CA . GLN A 1 120 ? -3.038 -23.429 -0.111 1.00 88.75 120 GLN A CA 1
ATOM 996 C C . GLN A 1 120 ? -2.104 -22.284 -0.505 1.00 88.75 120 GLN A C 1
ATOM 998 O O . GLN A 1 120 ? -2.310 -21.719 -1.577 1.00 88.75 120 GLN A O 1
ATOM 1003 N N . PRO A 1 121 ? -1.084 -21.963 0.318 1.00 90.56 121 PRO A N 1
ATOM 1004 C CA . PRO A 1 121 ? -0.075 -20.963 -0.022 1.00 90.56 121 PRO A CA 1
ATOM 1005 C C . PRO A 1 121 ? 0.584 -21.265 -1.366 1.00 90.56 121 PRO A C 1
ATOM 1007 O O . PRO A 1 121 ? 0.976 -22.409 -1.621 1.00 90.56 121 PRO A O 1
ATOM 1010 N N . PHE A 1 122 ? 0.736 -20.243 -2.202 1.00 92.12 122 PHE A N 1
ATOM 1011 C CA . PHE A 1 122 ? 1.388 -20.376 -3.497 1.00 92.12 122 PHE A CA 1
ATOM 1012 C C . PHE A 1 122 ? 2.753 -19.686 -3.469 1.00 92.12 122 PHE A C 1
ATOM 1014 O O . PHE A 1 122 ? 2.845 -18.466 -3.360 1.00 92.12 122 PHE A O 1
ATOM 1021 N N . HIS A 1 123 ? 3.812 -20.477 -3.629 1.00 93.69 123 HIS A N 1
ATOM 1022 C CA . HIS A 1 123 ? 5.198 -20.006 -3.621 1.00 93.69 123 HIS A CA 1
ATOM 1023 C C . HIS A 1 123 ? 5.926 -20.383 -4.907 1.00 93.69 123 HIS A C 1
ATOM 1025 O O . HIS A 1 123 ? 5.487 -21.253 -5.670 1.00 93.69 123 HIS A O 1
ATOM 1031 N N . LEU A 1 124 ? 7.070 -19.742 -5.153 1.00 91.88 124 LEU A N 1
ATOM 1032 C CA . LEU A 1 124 ? 7.918 -20.114 -6.276 1.00 91.88 124 LEU A CA 1
ATOM 1033 C C . LEU A 1 124 ? 8.393 -21.572 -6.137 1.00 91.88 124 LEU A C 1
ATOM 1035 O O . LEU A 1 124 ? 8.741 -22.016 -5.039 1.00 91.88 124 LEU A O 1
ATOM 1039 N N . PRO A 1 125 ? 8.506 -22.316 -7.253 1.00 89.06 125 PRO A N 1
ATOM 1040 C CA . PRO A 1 125 ? 9.147 -23.626 -7.247 1.00 89.06 125 PRO A CA 1
ATOM 1041 C C . PRO A 1 125 ? 10.586 -23.543 -6.718 1.00 89.06 125 PRO A C 1
ATOM 1043 O O . PRO A 1 125 ? 11.203 -22.480 -6.836 1.00 89.06 125 PRO A O 1
ATOM 1046 N N . PRO A 1 126 ? 11.164 -24.644 -6.203 1.00 88.88 126 PRO A N 1
ATOM 1047 C CA . PRO A 1 126 ? 12.535 -24.661 -5.695 1.00 88.88 126 PRO A CA 1
ATOM 1048 C C . PRO A 1 126 ? 13.547 -24.049 -6.673 1.00 88.88 126 PRO A C 1
ATOM 1050 O O . PRO A 1 126 ? 13.447 -24.251 -7.885 1.00 88.88 126 PRO A O 1
ATOM 1053 N N . GLU A 1 127 ? 14.518 -23.299 -6.145 1.00 89.38 127 GLU A N 1
ATOM 1054 C CA . GLU A 1 127 ? 15.534 -22.626 -6.961 1.00 89.38 127 GLU A CA 1
ATOM 1055 C C . GLU A 1 127 ? 16.358 -23.629 -7.772 1.00 89.38 127 GLU A C 1
ATOM 1057 O O . GLU A 1 127 ? 16.895 -24.604 -7.241 1.00 89.38 127 GLU A O 1
ATOM 1062 N N . ARG A 1 128 ? 16.465 -23.375 -9.078 1.00 87.75 128 ARG A N 1
ATOM 1063 C CA . ARG A 1 128 ? 17.285 -24.175 -9.992 1.00 87.75 128 ARG A CA 1
ATOM 1064 C C . ARG A 1 128 ? 18.653 -23.531 -10.185 1.00 87.75 128 ARG A C 1
ATOM 1066 O O . ARG A 1 128 ? 18.757 -22.313 -10.296 1.00 87.75 128 ARG A O 1
ATOM 1073 N N . HIS A 1 129 ? 19.696 -24.351 -10.329 1.00 85.19 129 HIS A N 1
ATOM 1074 C CA . HIS A 1 129 ? 21.059 -23.868 -10.598 1.00 85.19 129 HIS A CA 1
ATOM 1075 C C . HIS A 1 129 ? 21.133 -22.978 -11.849 1.00 85.19 129 HIS A C 1
ATOM 1077 O O . HIS A 1 129 ? 21.809 -21.952 -11.846 1.00 85.19 129 HIS A O 1
ATOM 1083 N N . GLU A 1 130 ? 20.365 -23.336 -12.881 1.00 86.19 130 GLU A N 1
ATOM 1084 C CA . GLU A 1 130 ? 20.249 -22.595 -14.139 1.00 86.19 130 GLU A CA 1
ATOM 1085 C C . GLU A 1 130 ? 19.864 -21.126 -13.918 1.00 86.19 130 GLU A C 1
ATOM 1087 O O . GLU A 1 130 ? 20.329 -20.266 -14.650 1.00 86.19 130 GLU A O 1
ATOM 1092 N N . GLU A 1 131 ? 19.082 -20.798 -12.879 1.00 85.75 131 GLU A N 1
ATOM 1093 C CA . GLU A 1 131 ? 18.681 -19.415 -12.573 1.00 85.75 131 GLU A CA 1
ATOM 1094 C C . GLU A 1 131 ? 19.868 -18.509 -12.217 1.00 85.75 131 GLU A C 1
ATOM 1096 O O . GLU A 1 131 ? 19.744 -17.285 -12.279 1.00 85.75 131 GLU A O 1
ATOM 1101 N N . SER A 1 132 ? 21.008 -19.100 -11.846 1.00 83.88 132 SER A N 1
ATOM 1102 C CA . SER A 1 132 ? 22.258 -18.401 -11.537 1.00 83.88 132 SER A CA 1
ATOM 1103 C C . SER A 1 132 ? 23.258 -18.394 -12.699 1.00 83.88 132 SER A C 1
ATOM 1105 O O . SER A 1 132 ? 24.316 -17.776 -12.573 1.00 83.88 132 SER A O 1
ATOM 1107 N N . GLU A 1 133 ? 22.931 -19.016 -13.834 1.00 85.62 133 GLU A N 1
ATOM 1108 C CA . GLU A 1 133 ? 23.773 -19.059 -15.030 1.00 85.62 133 GLU A CA 1
ATOM 1109 C C . GLU A 1 133 ? 23.137 -18.264 -16.171 1.00 85.62 133 GLU A C 1
ATOM 1111 O O . GLU A 1 133 ? 21.939 -18.360 -16.423 1.00 85.62 133 GLU A O 1
ATOM 1116 N N . TYR A 1 134 ? 23.936 -17.470 -16.888 1.00 80.75 134 TYR A N 1
ATOM 1117 C CA . TYR A 1 134 ? 23.464 -16.726 -18.059 1.00 80.75 134 TYR A CA 1
ATOM 1118 C C . TYR A 1 134 ? 22.888 -17.703 -19.108 1.00 80.75 134 TYR A C 1
ATOM 1120 O O . TYR A 1 134 ? 23.586 -18.657 -19.458 1.00 80.75 134 TYR A O 1
ATOM 1128 N N . PRO A 1 135 ? 21.660 -17.500 -19.634 1.00 84.69 135 PRO A N 1
ATOM 1129 C CA . PRO A 1 135 ? 20.894 -16.246 -19.730 1.00 84.69 135 PRO A CA 1
ATOM 1130 C C . PRO A 1 135 ? 19.967 -15.902 -18.545 1.00 84.69 135 PRO A C 1
ATOM 1132 O O . PRO A 1 135 ? 19.127 -15.017 -18.679 1.00 84.69 135 PRO A O 1
ATOM 1135 N N . TYR A 1 136 ? 20.126 -16.546 -17.389 1.00 82.00 136 TYR A N 1
ATOM 1136 C CA . TYR A 1 136 ? 19.342 -16.340 -16.166 1.00 82.00 136 TYR A CA 1
ATOM 1137 C C . TYR A 1 136 ? 17.831 -16.579 -16.382 1.00 82.00 136 TYR A C 1
ATOM 1139 O O . TYR A 1 136 ? 17.042 -15.637 -16.239 1.00 82.00 136 TYR A O 1
ATOM 1147 N N . PRO A 1 137 ? 17.392 -17.819 -16.687 1.00 84.38 137 PRO A N 1
ATOM 1148 C CA . PRO A 1 137 ? 15.979 -18.172 -16.869 1.00 84.38 137 PRO A CA 1
ATOM 1149 C C . PRO A 1 137 ? 15.129 -17.778 -15.660 1.00 84.38 137 PRO A C 1
ATOM 1151 O O . PRO A 1 137 ? 15.503 -18.059 -14.519 1.00 84.38 137 PRO A O 1
ATOM 1154 N N . SER A 1 138 ? 13.996 -17.113 -15.896 1.00 84.94 138 SER A N 1
ATOM 1155 C CA . SER A 1 138 ? 13.158 -16.575 -14.825 1.00 84.94 138 SER A CA 1
ATOM 1156 C C . SER A 1 138 ? 12.448 -17.710 -14.079 1.00 84.94 138 SER A C 1
ATOM 1158 O O . SER A 1 138 ? 11.920 -18.626 -14.717 1.00 84.94 138 SER A O 1
ATOM 1160 N N . PRO A 1 139 ? 12.351 -17.664 -12.736 1.00 84.00 139 PRO A N 1
ATOM 1161 C CA . PRO A 1 139 ? 11.527 -18.626 -12.005 1.00 84.00 139 PRO A CA 1
ATOM 1162 C C . PRO A 1 139 ? 10.046 -18.541 -12.424 1.00 84.00 139 PRO A C 1
ATOM 1164 O O . PRO A 1 139 ? 9.333 -19.545 -12.397 1.00 84.00 139 PRO A O 1
ATOM 1167 N N . LEU A 1 140 ? 9.608 -17.374 -12.911 1.00 84.94 140 LEU A N 1
ATOM 1168 C CA . LEU A 1 140 ? 8.244 -17.126 -13.384 1.00 84.94 140 LEU A CA 1
ATOM 1169 C C . LEU A 1 140 ? 7.925 -17.803 -14.723 1.00 84.94 140 LEU A C 1
ATOM 1171 O O . LEU A 1 140 ? 6.751 -17.989 -15.035 1.00 84.94 140 LEU A O 1
ATOM 1175 N N . ASP A 1 141 ? 8.933 -18.203 -15.505 1.00 82.81 141 ASP A N 1
ATOM 1176 C CA . ASP A 1 141 ? 8.711 -18.854 -16.805 1.00 82.81 141 ASP A CA 1
ATOM 1177 C C . ASP A 1 141 ? 7.978 -20.190 -16.645 1.00 82.81 141 ASP A C 1
ATOM 1179 O O . ASP A 1 141 ? 7.155 -20.556 -17.480 1.00 82.81 141 ASP A O 1
ATOM 1183 N N . SER A 1 142 ? 8.229 -20.883 -15.530 1.00 75.62 142 SER A N 1
ATOM 1184 C CA . SER A 1 142 ? 7.562 -22.140 -15.177 1.00 75.62 142 SER A CA 1
ATOM 1185 C C . SER A 1 142 ? 6.084 -21.976 -14.808 1.00 75.62 142 SER A C 1
ATOM 1187 O O . SER A 1 142 ? 5.321 -22.935 -14.897 1.00 75.62 142 SER A O 1
ATOM 1189 N N . LEU A 1 143 ? 5.682 -20.764 -14.413 1.00 76.31 143 LEU A N 1
ATOM 1190 C CA . LEU A 1 143 ? 4.332 -20.440 -13.950 1.00 76.31 143 LEU A CA 1
ATOM 1191 C C . LEU A 1 143 ? 3.444 -19.886 -15.065 1.00 76.31 143 LEU A C 1
ATOM 1193 O O . LEU A 1 143 ? 2.235 -19.748 -14.890 1.00 76.31 143 LEU A O 1
ATOM 1197 N N . ASN A 1 144 ? 4.030 -19.541 -16.211 1.00 69.31 144 ASN A N 1
ATOM 1198 C CA . ASN A 1 144 ? 3.266 -19.038 -17.337 1.00 69.31 144 ASN A CA 1
ATOM 1199 C C . ASN A 1 144 ? 2.491 -20.196 -17.980 1.00 69.31 144 ASN A C 1
ATOM 1201 O O . ASN A 1 144 ? 3.117 -21.144 -18.465 1.00 69.31 144 ASN A O 1
ATOM 1205 N N . PRO A 1 145 ? 1.147 -20.136 -18.034 1.00 59.84 145 PRO A N 1
ATOM 1206 C CA . PRO A 1 145 ? 0.390 -21.125 -18.782 1.00 59.84 145 PRO A CA 1
ATOM 1207 C C . PRO A 1 145 ? 0.832 -21.076 -20.247 1.00 59.84 145 PRO A C 1
ATOM 1209 O O . PRO A 1 145 ? 0.999 -19.993 -20.819 1.00 59.84 145 PRO A O 1
ATOM 1212 N N . LYS A 1 146 ? 1.028 -22.248 -20.860 1.00 54.41 146 LYS A N 1
ATOM 1213 C CA . LYS A 1 146 ? 1.200 -22.335 -22.312 1.00 54.41 146 LYS A CA 1
ATOM 1214 C C . LYS A 1 146 ? -0.091 -21.829 -22.945 1.00 54.41 146 LYS A C 1
ATOM 1216 O O . LYS A 1 146 ? -1.133 -22.463 -22.818 1.00 54.41 146 LYS A O 1
ATOM 1221 N N . VAL A 1 147 ? -0.024 -20.656 -23.562 1.00 52.16 147 VAL A N 1
ATOM 1222 C CA . VAL A 1 147 ? -1.141 -20.105 -24.324 1.00 52.16 147 VAL A CA 1
ATOM 1223 C C . VAL A 1 147 ? -1.197 -20.884 -25.632 1.00 52.16 147 VAL A C 1
ATOM 1225 O O . VAL A 1 147 ? -0.387 -20.651 -26.524 1.00 52.16 147 VAL A O 1
ATOM 1228 N N . GLU A 1 148 ? -2.101 -21.855 -25.716 1.00 49.22 148 GLU A N 1
ATOM 1229 C CA . GLU A 1 148 ? -2.483 -22.452 -26.992 1.00 49.22 148 GLU A CA 1
ATOM 1230 C C . GLU A 1 148 ? -3.520 -21.531 -27.641 1.00 49.22 148 GLU A C 1
ATOM 1232 O O . GLU A 1 148 ? -4.585 -21.274 -27.076 1.00 49.22 148 GLU A O 1
ATOM 1237 N N . GLU A 1 149 ? -3.182 -20.976 -28.805 1.00 48.56 149 GLU A N 1
ATOM 1238 C CA . GLU A 1 149 ? -4.153 -20.274 -29.638 1.00 48.56 149 GLU A CA 1
ATOM 1239 C C . GLU A 1 149 ? -5.171 -21.304 -30.136 1.00 48.56 149 GLU A C 1
ATOM 1241 O O . GLU A 1 149 ? -4.860 -22.156 -30.965 1.00 48.56 149 GLU A O 1
ATOM 1246 N N . LEU A 1 150 ? -6.387 -21.259 -29.590 1.00 50.34 150 LEU A N 1
ATOM 1247 C CA . LEU A 1 150 ? -7.506 -22.005 -30.149 1.00 50.34 150 LEU A CA 1
ATOM 1248 C C . LEU A 1 150 ? -7.849 -21.370 -31.498 1.00 50.34 150 LEU A C 1
ATOM 1250 O O . LEU A 1 150 ? -8.251 -20.205 -31.542 1.00 50.34 150 LEU A O 1
ATOM 1254 N N . GLU A 1 151 ? -7.683 -22.124 -32.585 1.00 46.47 151 GLU A N 1
ATOM 1255 C CA . GLU A 1 151 ? -8.186 -21.730 -33.899 1.00 46.47 151 GLU A CA 1
ATOM 1256 C C . GLU A 1 151 ? -9.699 -21.509 -33.777 1.00 46.47 151 GLU A C 1
ATOM 1258 O O . GLU A 1 151 ? -10.471 -22.433 -33.511 1.00 46.47 151 GLU A O 1
ATOM 1263 N N . LEU A 1 152 ? -10.120 -20.249 -33.883 1.00 48.72 152 LEU A N 1
ATOM 1264 C CA . LEU A 1 152 ? -11.531 -19.903 -33.921 1.00 48.72 152 LEU A CA 1
ATOM 1265 C C . LEU A 1 152 ? -12.084 -20.385 -35.260 1.00 48.72 152 LEU A C 1
ATOM 1267 O O . LEU A 1 152 ? -11.698 -19.892 -36.316 1.00 48.72 152 LEU A O 1
ATOM 1271 N N . ASP A 1 153 ? -12.983 -21.359 -35.199 1.00 50.84 153 ASP A N 1
ATOM 1272 C CA . ASP A 1 153 ? -13.719 -21.840 -36.360 1.00 50.84 153 ASP A CA 1
ATOM 1273 C C . ASP A 1 153 ? -14.659 -20.708 -36.833 1.00 50.84 153 ASP A C 1
ATOM 1275 O O . ASP A 1 153 ? -15.691 -20.430 -36.212 1.00 50.84 153 ASP A O 1
ATOM 1279 N N . ASP A 1 154 ? -14.287 -20.014 -37.916 1.00 55.97 154 ASP A N 1
ATOM 1280 C CA . ASP A 1 154 ? -14.941 -18.809 -38.476 1.00 55.97 154 ASP A CA 1
ATOM 1281 C C . ASP A 1 154 ? -16.402 -19.029 -38.947 1.00 55.97 154 ASP A C 1
ATOM 1283 O O . ASP A 1 154 ? -17.034 -18.152 -39.542 1.00 55.97 154 ASP A O 1
ATOM 1287 N N . THR A 1 155 ? -16.969 -20.210 -38.700 1.00 52.25 155 THR A N 1
ATOM 1288 C CA . THR A 1 155 ? -18.306 -20.621 -39.147 1.00 52.25 155 THR A CA 1
ATOM 1289 C C . THR A 1 155 ? -19.385 -20.531 -38.063 1.00 52.25 155 THR A C 1
ATOM 1291 O O . THR A 1 155 ? -20.567 -20.724 -38.363 1.00 52.25 155 THR A O 1
ATOM 1294 N N . ALA A 1 156 ? -19.036 -20.184 -36.819 1.00 44.16 156 ALA A N 1
ATOM 1295 C CA . ALA A 1 156 ? -20.024 -19.993 -35.760 1.00 44.16 156 ALA A CA 1
ATOM 1296 C C . ALA A 1 156 ? -20.757 -18.639 -35.914 1.00 44.16 156 ALA A C 1
ATOM 1298 O O . ALA A 1 156 ? -20.120 -17.582 -35.914 1.00 44.16 156 ALA A O 1
ATOM 1299 N N . PRO A 1 157 ? -22.101 -18.614 -36.017 1.00 46.19 157 PRO A N 1
ATOM 1300 C CA . PRO A 1 157 ? -22.843 -17.364 -36.091 1.00 46.19 157 PRO A CA 1
ATOM 1301 C C . PRO A 1 157 ? -22.653 -16.571 -34.794 1.00 46.19 157 PRO A C 1
ATOM 1303 O O . PRO A 1 157 ? -23.037 -17.017 -33.713 1.00 46.19 157 PRO A O 1
ATOM 1306 N N . VAL A 1 158 ? -22.090 -15.365 -34.912 1.00 43.75 158 VAL A N 1
ATOM 1307 C CA . VAL A 1 158 ? -21.978 -14.397 -33.815 1.00 43.75 158 VAL A CA 1
ATOM 1308 C C . VAL A 1 158 ? -23.387 -13.941 -33.438 1.00 43.75 158 VAL A C 1
ATOM 1310 O O . VAL A 1 158 ? -23.924 -12.973 -33.980 1.00 43.75 158 VAL A O 1
ATOM 1313 N N . SER A 1 159 ? -24.023 -14.655 -32.512 1.00 45.19 159 SER A N 1
ATOM 1314 C CA . SER A 1 159 ? -25.245 -14.182 -31.880 1.00 45.19 159 SER A CA 1
ATOM 1315 C C . SER A 1 159 ? -24.899 -12.918 -31.096 1.00 45.19 159 SER A C 1
ATOM 1317 O O . SER A 1 159 ? -24.186 -12.983 -30.094 1.00 45.19 159 SER A O 1
ATOM 1319 N N . ARG A 1 160 ? -25.400 -11.761 -31.548 1.00 44.47 160 ARG A N 1
ATOM 1320 C CA . ARG A 1 160 ? -25.502 -10.563 -30.710 1.00 44.47 160 ARG A CA 1
ATOM 1321 C C . ARG A 1 160 ? -26.362 -10.936 -29.508 1.00 44.47 160 ARG A C 1
ATOM 1323 O O . ARG A 1 160 ? -27.583 -10.954 -29.612 1.00 44.47 160 ARG A O 1
ATOM 1330 N N . GLN A 1 161 ? -25.731 -11.291 -28.396 1.00 42.84 161 GLN A N 1
ATOM 1331 C CA . GLN A 1 161 ? -26.436 -11.366 -27.130 1.00 42.84 161 GLN A CA 1
ATOM 1332 C C . GLN A 1 161 ? -26.715 -9.933 -26.689 1.00 42.84 161 GLN A C 1
ATOM 1334 O O . GLN A 1 161 ? -25.817 -9.187 -26.297 1.00 42.84 161 GLN A O 1
ATOM 1339 N N . ASP A 1 162 ? -27.979 -9.551 -26.831 1.00 39.12 162 ASP A N 1
ATOM 1340 C CA . ASP A 1 162 ? -28.566 -8.394 -26.179 1.00 39.12 162 ASP A CA 1
ATOM 1341 C C . ASP A 1 162 ? -28.212 -8.401 -24.688 1.00 39.12 162 ASP A C 1
ATOM 1343 O O . ASP A 1 162 ? -28.424 -9.399 -24.004 1.00 39.12 162 ASP A O 1
ATOM 1347 N N . GLY A 1 163 ? -27.670 -7.273 -24.213 1.00 44.75 163 GLY A N 1
ATOM 1348 C CA . GLY A 1 163 ? -27.610 -6.841 -22.812 1.00 44.75 163 GLY A CA 1
ATOM 1349 C C . GLY A 1 163 ? -27.650 -7.944 -21.756 1.00 44.75 163 GLY A C 1
ATOM 1350 O O . GLY A 1 163 ? -28.558 -7.962 -20.924 1.00 44.75 163 GLY A O 1
ATOM 1351 N N . ALA A 1 164 ? -26.679 -8.856 -21.770 1.00 39.25 164 ALA A N 1
ATOM 1352 C CA . ALA A 1 164 ? -26.624 -9.904 -20.774 1.00 39.25 164 ALA A CA 1
ATOM 1353 C C . ALA A 1 164 ? -26.241 -9.288 -19.424 1.00 39.25 164 ALA A C 1
ATOM 1355 O O . ALA A 1 164 ? -25.089 -8.959 -19.146 1.00 39.25 164 ALA A O 1
ATOM 1356 N N . THR A 1 165 ? -27.228 -9.227 -18.537 1.00 39.50 165 THR A N 1
ATOM 1357 C CA . THR A 1 165 ? -27.065 -9.352 -17.085 1.00 39.50 165 THR A CA 1
ATOM 1358 C C . THR A 1 165 ? -26.504 -10.741 -16.740 1.00 39.50 165 THR A C 1
ATOM 1360 O O . THR A 1 165 ? -26.994 -11.413 -15.833 1.00 39.50 165 THR A O 1
ATOM 1363 N N . SER A 1 166 ? -25.483 -11.208 -17.475 1.00 43.22 166 SER A N 1
ATOM 1364 C CA . SER A 1 166 ? -24.743 -12.410 -17.134 1.00 43.22 166 SER A CA 1
ATOM 1365 C C . SER A 1 166 ? -24.038 -12.089 -15.835 1.00 43.22 166 SER A C 1
ATOM 1367 O O . SER A 1 166 ? -23.036 -11.370 -15.792 1.00 43.22 166 SER A O 1
ATOM 1369 N N . ARG A 1 167 ? -24.647 -12.550 -14.750 1.00 49.44 167 ARG A N 1
ATOM 1370 C CA . ARG A 1 167 ? -24.035 -12.637 -13.440 1.00 49.44 167 ARG A CA 1
ATOM 1371 C C . ARG A 1 167 ? -22.669 -13.267 -13.693 1.00 49.44 167 ARG A C 1
ATOM 1373 O O . ARG A 1 167 ? -22.637 -14.416 -14.115 1.00 49.44 167 ARG A O 1
ATOM 1380 N N . LEU A 1 168 ? -21.594 -12.480 -13.571 1.00 50.06 168 LEU A N 1
ATOM 1381 C CA . LEU A 1 168 ? -20.222 -12.969 -13.701 1.00 50.06 168 LEU A CA 1
ATOM 1382 C C . LEU A 1 168 ? -20.156 -14.268 -12.904 1.00 50.06 168 LEU A C 1
ATOM 1384 O O . LEU A 1 168 ? -20.398 -14.243 -11.693 1.00 50.06 168 LEU A O 1
ATOM 1388 N N . GLU A 1 169 ? -19.975 -15.391 -13.597 1.00 55.12 169 GLU A N 1
ATOM 1389 C CA . GLU A 1 169 ? -19.877 -16.679 -12.936 1.00 55.12 169 GLU A CA 1
ATOM 1390 C C . GLU A 1 169 ? -18.616 -16.615 -12.089 1.00 55.12 169 GLU A C 1
ATOM 1392 O O . GLU A 1 169 ? -17.498 -16.501 -12.590 1.00 55.12 169 GLU A O 1
ATOM 1397 N N . VAL A 1 170 ? -18.827 -16.544 -10.779 1.00 62.56 170 VAL A N 1
ATOM 1398 C CA . VAL A 1 170 ? -17.744 -16.539 -9.810 1.00 62.56 170 VAL A CA 1
ATOM 1399 C C . VAL A 1 170 ? -17.044 -17.893 -9.963 1.00 62.56 170 VAL A C 1
ATOM 1401 O O . VAL A 1 170 ? -17.745 -18.908 -9.909 1.00 62.56 170 VAL A O 1
ATOM 1404 N N . PRO A 1 171 ? -15.713 -17.930 -10.176 1.00 67.44 171 PRO A N 1
ATOM 1405 C CA . PRO A 1 171 ? -14.963 -19.178 -10.270 1.00 67.44 171 PRO A CA 1
ATOM 1406 C C . PRO A 1 171 ? -15.361 -20.138 -9.148 1.00 67.44 171 PRO A C 1
ATOM 1408 O O . PRO A 1 171 ? -15.589 -19.697 -8.021 1.00 67.44 171 PRO A O 1
ATOM 1411 N N . SER A 1 172 ? -15.448 -21.440 -9.431 1.00 69.81 172 SER A N 1
ATOM 1412 C CA . SER A 1 172 ? -15.919 -22.446 -8.463 1.00 69.81 172 SER A CA 1
ATOM 1413 C C . SER A 1 172 ? -15.169 -22.390 -7.130 1.00 69.81 172 SER A C 1
ATOM 1415 O O . SER A 1 172 ? -15.785 -22.558 -6.074 1.00 69.81 172 SER A O 1
ATOM 1417 N N . GLY A 1 173 ? -13.871 -22.069 -7.176 1.00 69.81 173 GLY A N 1
ATOM 1418 C CA . GLY A 1 173 ? -13.035 -21.843 -5.998 1.00 69.81 173 GLY A CA 1
ATOM 1419 C C . GLY A 1 173 ? -13.535 -20.713 -5.097 1.00 69.81 173 GLY A C 1
ATOM 1420 O O . GLY A 1 173 ? -13.503 -20.845 -3.888 1.00 69.81 173 GLY A O 1
ATOM 1421 N N . LEU A 1 174 ? -14.131 -19.656 -5.648 1.00 73.12 174 LEU A N 1
ATOM 1422 C CA . LEU A 1 174 ? -14.642 -18.494 -4.911 1.00 73.12 174 LEU A CA 1
ATOM 1423 C C . LEU A 1 174 ? -16.111 -18.633 -4.471 1.00 73.12 174 LEU A C 1
ATOM 1425 O O . LEU A 1 174 ? -16.708 -17.671 -3.988 1.00 73.12 174 LEU A O 1
ATOM 1429 N N . SER A 1 175 ? -16.717 -19.816 -4.603 1.00 78.56 175 SER A N 1
ATOM 1430 C CA . SER A 1 175 ? -18.122 -20.062 -4.224 1.00 78.56 175 SER A CA 1
ATOM 1431 C C . SER A 1 175 ? -18.425 -19.806 -2.739 1.00 78.56 175 SER A C 1
ATOM 1433 O O . SER A 1 175 ? -19.564 -19.500 -2.379 1.00 78.56 175 SER A O 1
ATOM 1435 N N . HIS A 1 176 ? -17.409 -19.879 -1.879 1.00 78.00 176 HIS A N 1
ATOM 1436 C CA . HIS A 1 176 ? -17.498 -19.587 -0.449 1.00 78.00 176 HIS A CA 1
ATOM 1437 C C . HIS A 1 176 ? -17.276 -18.094 -0.118 1.00 78.00 176 HIS A C 1
ATOM 1439 O O . HIS A 1 176 ? -17.471 -17.683 1.028 1.00 78.00 176 HIS A O 1
ATOM 1445 N N . VAL A 1 177 ? -16.901 -17.265 -1.101 1.00 79.62 177 VAL A N 1
ATOM 1446 C CA . VAL A 1 177 ? -16.644 -15.829 -0.928 1.00 79.62 177 VAL A CA 1
ATOM 1447 C C . VAL A 1 177 ? -17.845 -15.017 -1.398 1.00 79.62 177 VAL A C 1
ATOM 1449 O O . VAL A 1 177 ? -18.267 -15.074 -2.552 1.00 79.62 177 VAL A O 1
ATOM 1452 N N . LYS A 1 178 ? -18.383 -14.179 -0.507 1.00 83.00 178 LYS A N 1
ATOM 1453 C CA . LYS A 1 178 ? -19.444 -13.226 -0.844 1.00 83.00 178 LYS A CA 1
ATOM 1454 C C . LYS A 1 178 ? -18.913 -11.799 -0.801 1.00 83.00 178 LYS A C 1
ATOM 1456 O O . LYS A 1 178 ? -18.706 -11.242 0.273 1.00 83.00 178 LYS A O 1
ATOM 1461 N N . ILE A 1 179 ? -18.784 -11.182 -1.972 1.00 84.12 179 ILE A N 1
ATOM 1462 C CA . ILE A 1 179 ? -18.409 -9.771 -2.097 1.00 84.12 179 ILE A CA 1
ATOM 1463 C C . ILE A 1 179 ? -19.674 -8.912 -2.038 1.00 84.12 179 ILE A C 1
ATOM 1465 O O . ILE A 1 179 ? -20.629 -9.130 -2.785 1.00 84.12 179 ILE A O 1
ATOM 1469 N N . VAL A 1 180 ? -19.688 -7.929 -1.139 1.00 87.06 180 VAL A N 1
ATOM 1470 C CA . VAL A 1 180 ? -20.794 -6.978 -0.995 1.00 87.06 180 VAL A CA 1
ATOM 1471 C C . VAL A 1 180 ? -20.248 -5.568 -1.149 1.00 87.06 180 VAL A C 1
ATOM 1473 O O . VAL A 1 180 ? -19.557 -5.065 -0.268 1.00 87.06 180 VAL A O 1
ATOM 1476 N N . PHE A 1 181 ? -20.586 -4.917 -2.260 1.00 89.06 181 PHE A N 1
ATOM 1477 C CA . PHE A 1 181 ? -20.246 -3.514 -2.473 1.00 89.06 181 PHE A CA 1
ATOM 1478 C C . PHE A 1 181 ? -21.172 -2.628 -1.648 1.00 89.06 181 PHE A C 1
ATOM 1480 O O . PHE A 1 181 ? -22.397 -2.706 -1.762 1.00 89.06 181 PHE A O 1
ATOM 1487 N N . LEU A 1 182 ? -20.578 -1.785 -0.810 1.00 86.75 182 LEU A N 1
ATOM 1488 C CA . LEU A 1 182 ? -21.294 -0.809 -0.005 1.00 86.75 182 LEU A CA 1
ATOM 1489 C C . LEU A 1 182 ? -20.928 0.594 -0.481 1.00 86.75 182 LEU A C 1
ATOM 1491 O O . LEU A 1 182 ? -19.763 0.891 -0.722 1.00 86.75 182 LEU A O 1
ATOM 1495 N N . THR A 1 183 ? -21.931 1.456 -0.606 1.00 88.00 183 THR A N 1
ATOM 1496 C CA . THR A 1 183 ? -21.770 2.839 -1.063 1.00 88.00 183 THR A CA 1
ATOM 1497 C C . THR A 1 183 ? -22.405 3.796 -0.065 1.00 88.00 183 THR A C 1
ATOM 1499 O O . THR A 1 183 ? -23.488 3.513 0.457 1.00 88.00 183 THR A O 1
ATOM 1502 N N . GLY A 1 184 ? -21.776 4.949 0.145 1.00 86.31 184 GLY A N 1
ATOM 1503 C CA . GLY A 1 184 ? -22.290 6.020 0.995 1.00 86.31 184 GLY A CA 1
ATOM 1504 C C . GLY A 1 184 ? -21.253 6.527 1.989 1.00 86.31 184 GLY A C 1
ATOM 1505 O O . GLY A 1 184 ? -20.100 6.101 1.975 1.00 86.31 184 GLY A O 1
ATOM 1506 N N . ASP A 1 185 ? -21.691 7.445 2.844 1.00 87.38 185 ASP A N 1
ATOM 1507 C CA . ASP A 1 185 ? -20.884 7.970 3.940 1.00 87.38 185 ASP A CA 1
ATOM 1508 C C . ASP A 1 185 ? -20.653 6.895 5.014 1.00 87.38 185 ASP A C 1
ATOM 1510 O O . ASP A 1 185 ? -21.585 6.191 5.418 1.00 87.38 185 ASP A O 1
ATOM 1514 N N . LEU A 1 186 ? -19.405 6.754 5.460 1.00 88.44 186 LEU A N 1
ATOM 1515 C CA . LEU A 1 186 ? -18.987 5.650 6.322 1.00 88.44 186 LEU A CA 1
ATOM 1516 C C . LEU A 1 186 ? -19.663 5.691 7.713 1.00 88.44 186 LEU A C 1
ATOM 1518 O O . LEU A 1 186 ? -20.255 4.672 8.086 1.00 88.44 186 LEU A O 1
ATOM 1522 N N . PRO A 1 187 ? -19.678 6.828 8.446 1.00 89.56 187 PRO A N 1
ATOM 1523 C CA . PRO A 1 187 ? -20.454 6.968 9.678 1.00 89.56 187 PRO A CA 1
ATOM 1524 C C . PRO A 1 187 ? -21.926 6.585 9.524 1.00 89.56 187 PRO A C 1
ATOM 1526 O O . PRO A 1 187 ? -22.444 5.784 10.306 1.00 89.56 187 PRO A O 1
ATOM 1529 N N . GLN A 1 188 ? -22.606 7.091 8.492 1.00 90.00 188 GLN A N 1
ATOM 1530 C CA . GLN A 1 188 ? -24.024 6.784 8.265 1.00 90.00 188 GLN A CA 1
ATOM 1531 C C . GLN A 1 188 ? -24.264 5.309 7.932 1.00 90.00 188 GLN A C 1
ATOM 1533 O O . GLN A 1 188 ? -25.284 4.730 8.314 1.00 90.00 188 GLN A O 1
ATOM 1538 N N . LEU A 1 189 ? -23.348 4.696 7.182 1.00 91.25 189 LEU A N 1
ATOM 1539 C CA . LEU A 1 189 ? -23.455 3.306 6.771 1.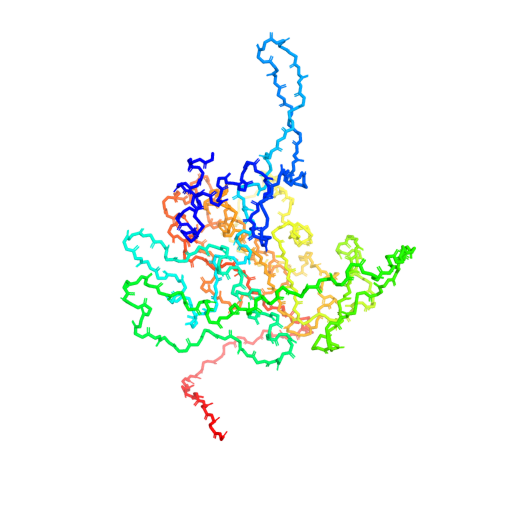00 91.25 189 LEU A CA 1
ATOM 1540 C C . LEU A 1 189 ? -23.318 2.371 7.972 1.00 91.25 189 LEU A C 1
ATOM 1542 O O . LEU A 1 189 ? -24.192 1.528 8.166 1.00 91.25 189 LEU A O 1
ATOM 1546 N N . LEU A 1 190 ? -22.255 2.533 8.762 1.00 91.62 190 LEU A N 1
ATOM 1547 C CA . LEU A 1 190 ? -21.922 1.634 9.870 1.00 91.62 190 LEU A CA 1
ATOM 1548 C C . LEU A 1 190 ? -22.782 1.852 11.119 1.00 91.62 190 LEU A C 1
ATOM 1550 O O . LEU A 1 190 ? -22.973 0.916 11.886 1.00 91.62 190 LEU A O 1
ATOM 1554 N N . SER A 1 191 ? -23.425 3.017 11.251 1.00 90.50 191 SER A N 1
ATOM 1555 C CA . SER A 1 191 ? -24.440 3.252 12.291 1.00 90.50 191 SER A CA 1
ATOM 1556 C C . SER A 1 191 ? -25.697 2.382 12.136 1.00 90.50 191 SER A C 1
ATOM 1558 O O . SER A 1 191 ? -26.523 2.308 13.046 1.00 90.50 191 SER A O 1
ATOM 1560 N N . LYS A 1 192 ? -25.903 1.729 10.983 1.00 91.38 192 LYS A N 1
ATOM 1561 C CA . LYS A 1 192 ? -27.078 0.874 10.763 1.00 91.38 192 LYS A CA 1
ATOM 1562 C C . LYS A 1 192 ? -26.926 -0.436 11.532 1.00 91.38 192 LYS A C 1
ATOM 1564 O O . LYS A 1 192 ? -25.992 -1.196 11.293 1.00 91.38 192 LYS A O 1
ATOM 1569 N N . THR A 1 193 ? -27.936 -0.773 12.331 1.00 89.56 193 THR A N 1
ATOM 1570 C CA . THR A 1 193 ? -27.987 -1.984 13.176 1.00 89.56 193 THR A CA 1
ATOM 1571 C C . THR A 1 193 ? -27.665 -3.289 12.441 1.00 89.56 193 THR A C 1
ATOM 1573 O O . THR A 1 193 ? -27.067 -4.190 13.020 1.00 89.56 193 THR A O 1
ATOM 1576 N N . ARG A 1 194 ? -27.985 -3.390 11.143 1.00 91.69 194 ARG A N 1
ATOM 1577 C CA . ARG A 1 194 ? -27.667 -4.562 10.302 1.00 91.69 194 ARG A CA 1
ATOM 1578 C C . ARG A 1 194 ? -26.168 -4.878 10.183 1.00 91.69 194 ARG A C 1
ATOM 1580 O O . ARG A 1 194 ? -25.823 -5.996 9.806 1.00 91.69 194 ARG A O 1
ATOM 1587 N N . TYR A 1 195 ? -25.304 -3.902 10.456 1.00 91.75 195 TYR A N 1
ATOM 1588 C CA . TYR A 1 195 ? -23.847 -4.042 10.421 1.00 91.75 195 TYR A CA 1
ATOM 1589 C C . TYR A 1 195 ? -23.218 -4.180 11.809 1.00 91.75 195 TYR A C 1
ATOM 1591 O O . TYR A 1 195 ? -21.997 -4.267 11.900 1.00 91.75 195 TYR A O 1
ATOM 1599 N N . GLY A 1 196 ? -24.031 -4.232 12.869 1.00 91.19 196 GLY A N 1
ATOM 1600 C CA . GLY A 1 196 ? -23.549 -4.412 14.233 1.00 91.19 196 GLY A CA 1
ATOM 1601 C C . GLY A 1 196 ? -22.755 -5.710 14.385 1.00 91.19 196 GLY A C 1
ATOM 1602 O O . GLY A 1 196 ? -23.232 -6.777 13.987 1.00 91.19 196 GLY A O 1
ATOM 1603 N N . SER A 1 197 ? -21.546 -5.599 14.938 1.00 91.81 197 SER A N 1
ATOM 1604 C CA . SER A 1 197 ? -20.624 -6.714 15.201 1.00 91.81 197 SER A CA 1
ATOM 1605 C C . SER A 1 197 ? -20.453 -7.691 14.029 1.00 91.81 197 SER A C 1
ATOM 1607 O O . SER A 1 197 ? -20.541 -8.912 14.188 1.00 91.81 197 SER A O 1
ATOM 1609 N N . LYS A 1 198 ? -20.227 -7.162 12.821 1.00 92.25 198 LYS A N 1
ATOM 1610 C CA . LYS A 1 198 ? -20.019 -7.969 11.606 1.00 92.25 198 LYS A CA 1
ATOM 1611 C C . LYS A 1 198 ? -18.570 -8.054 11.148 1.00 92.25 198 LYS A C 1
ATOM 1613 O O . LYS A 1 198 ? -18.263 -8.986 10.410 1.00 92.25 198 LYS A O 1
ATOM 1618 N N . PHE A 1 199 ? -17.708 -7.133 11.568 1.00 93.75 199 PHE A N 1
ATOM 1619 C CA . PHE A 1 199 ? -16.357 -7.009 11.020 1.00 93.75 199 PHE A CA 1
ATOM 1620 C C . PHE A 1 199 ? -15.300 -7.547 11.990 1.00 93.75 199 PHE A C 1
ATOM 1622 O O . PHE A 1 199 ? -15.191 -7.053 13.109 1.00 93.75 199 PHE A O 1
ATOM 1629 N N . ASP A 1 200 ? -14.541 -8.555 11.551 1.00 94.44 200 ASP A N 1
ATOM 1630 C CA . ASP A 1 200 ? -13.354 -9.093 12.244 1.00 94.44 200 ASP A CA 1
ATOM 1631 C C . ASP A 1 200 ? -12.074 -8.308 11.888 1.00 94.44 200 ASP A C 1
ATOM 1633 O O . ASP A 1 200 ? -11.124 -8.237 12.664 1.00 94.44 200 ASP A O 1
ATOM 1637 N N . LEU A 1 201 ? -12.053 -7.712 10.693 1.00 94.75 201 LEU A N 1
ATOM 1638 C CA . LEU A 1 201 ? -10.946 -6.936 10.148 1.00 94.75 201 LEU A CA 1
ATOM 1639 C C . LEU A 1 201 ? -11.508 -5.719 9.413 1.00 94.75 201 LEU A C 1
ATOM 1641 O O . LEU A 1 201 ? -12.439 -5.843 8.612 1.00 94.75 201 LEU A O 1
ATOM 1645 N N . MET A 1 202 ? -10.925 -4.551 9.655 1.00 93.44 202 MET A N 1
ATOM 1646 C CA . MET A 1 202 ? -11.253 -3.320 8.940 1.00 93.44 202 MET A CA 1
ATOM 1647 C C . MET A 1 202 ? -9.991 -2.713 8.348 1.00 93.44 202 MET A C 1
ATOM 1649 O O . MET A 1 202 ? -8.998 -2.546 9.048 1.00 93.44 202 MET A O 1
ATOM 1653 N N . TYR A 1 203 ? -10.044 -2.368 7.065 1.00 93.94 203 TYR A N 1
ATOM 1654 C CA . TYR A 1 203 ? -8.929 -1.769 6.344 1.00 93.94 203 TYR A CA 1
ATOM 1655 C C . TYR A 1 203 ? -9.282 -0.348 5.909 1.00 93.94 203 TYR A C 1
ATOM 1657 O O . TYR A 1 203 ? -10.316 -0.128 5.274 1.00 93.94 203 TYR A O 1
ATOM 1665 N N . PHE A 1 204 ? -8.415 0.610 6.223 1.00 92.31 204 PHE A N 1
ATOM 1666 C CA . PHE A 1 204 ? -8.571 2.013 5.865 1.00 92.31 204 PHE A CA 1
ATOM 1667 C C . PHE A 1 204 ? -7.408 2.462 4.987 1.00 92.31 204 PHE A C 1
ATOM 1669 O O . PHE A 1 204 ? -6.263 2.548 5.434 1.00 92.31 204 PHE A O 1
ATOM 1676 N N . GLY A 1 205 ? -7.724 2.807 3.740 1.00 89.25 205 GLY A N 1
ATOM 1677 C CA . GLY A 1 205 ? -6.795 3.546 2.894 1.00 89.25 205 GLY A CA 1
ATOM 1678 C C . GLY A 1 205 ? -6.610 4.977 3.400 1.00 89.25 205 GLY A C 1
ATOM 1679 O O . GLY A 1 205 ? -7.488 5.530 4.064 1.00 89.25 205 GLY A O 1
ATOM 1680 N N . ASN A 1 206 ? -5.502 5.608 3.026 1.00 86.50 206 ASN A N 1
ATOM 1681 C CA . ASN A 1 206 ? -5.100 6.949 3.458 1.00 86.50 206 ASN A CA 1
ATOM 1682 C C . ASN A 1 206 ? -6.215 8.010 3.334 1.00 86.50 206 ASN A C 1
ATOM 1684 O O . ASN A 1 206 ? -6.379 8.855 4.217 1.00 86.50 206 ASN A O 1
ATOM 1688 N N . LEU A 1 207 ? -7.011 7.945 2.259 1.00 80.69 207 LEU A N 1
ATOM 1689 C CA . LEU A 1 207 ? -8.122 8.870 1.984 1.00 80.69 207 LEU A CA 1
ATOM 1690 C C . LEU A 1 207 ? -9.390 8.579 2.805 1.00 80.69 207 LEU A C 1
ATOM 1692 O O . LEU A 1 207 ? -10.240 9.452 2.955 1.00 80.69 207 LEU A O 1
ATOM 1696 N N . ALA A 1 208 ? -9.522 7.372 3.353 1.00 85.38 208 ALA A N 1
ATOM 1697 C CA . ALA A 1 208 ? -10.678 6.941 4.137 1.00 85.38 208 ALA A CA 1
ATOM 1698 C C . ALA A 1 208 ? -10.520 7.211 5.645 1.00 85.38 208 ALA A C 1
ATOM 1700 O O . ALA A 1 208 ? -11.404 6.861 6.424 1.00 85.38 208 ALA A O 1
ATOM 1701 N N . VAL A 1 209 ? -9.415 7.837 6.070 1.00 88.50 209 VAL A N 1
ATOM 1702 C CA . VAL A 1 209 ? -9.117 8.117 7.488 1.00 88.50 209 VAL A CA 1
ATOM 1703 C C . VAL A 1 209 ? -9.764 9.412 7.987 1.00 88.50 209 VAL A C 1
ATOM 1705 O O . VAL A 1 209 ? -9.933 9.589 9.191 1.00 88.50 209 VAL A O 1
ATOM 1708 N N . SER A 1 210 ? -10.209 10.312 7.103 1.00 88.62 210 SER A N 1
ATOM 1709 C CA . SER A 1 210 ? -10.840 11.576 7.517 1.00 88.62 210 SER A CA 1
ATOM 1710 C C . SER A 1 210 ? -12.020 11.399 8.490 1.00 88.62 210 SER A C 1
ATOM 1712 O O . SER A 1 210 ? -12.042 12.117 9.488 1.00 88.62 210 SER A O 1
ATOM 1714 N N . PRO A 1 211 ? -12.953 10.441 8.307 1.00 88.62 211 PRO A N 1
ATOM 1715 C CA . PRO A 1 211 ? -13.997 10.172 9.298 1.00 88.62 211 PRO A CA 1
ATOM 1716 C C . PRO A 1 211 ? -13.455 9.742 10.669 1.00 88.62 211 PRO A C 1
ATOM 1718 O O . PRO A 1 211 ? -14.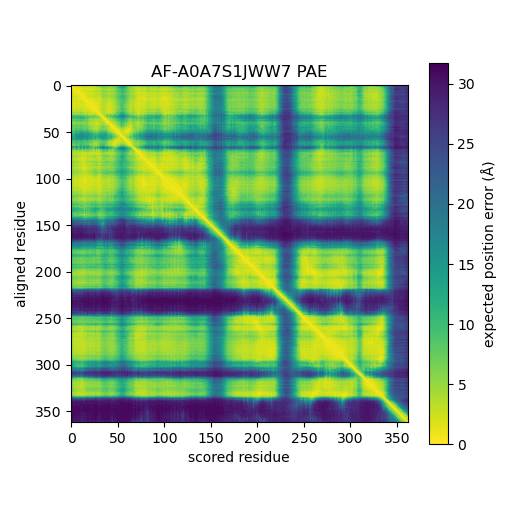051 10.095 11.683 1.00 88.62 211 PRO A O 1
ATOM 1721 N N . LEU A 1 212 ? -12.318 9.032 10.719 1.00 88.50 212 LEU A N 1
ATOM 1722 C CA . LEU A 1 212 ? -11.660 8.651 11.976 1.00 88.50 212 LEU A CA 1
ATOM 1723 C C . LEU A 1 212 ? -11.123 9.887 12.700 1.00 88.50 212 LEU A C 1
ATOM 1725 O O . LEU A 1 212 ? -11.398 10.078 13.880 1.00 88.50 212 LEU A O 1
ATOM 1729 N N . PHE A 1 213 ? -10.412 10.763 11.986 1.00 90.06 213 PHE A N 1
ATOM 1730 C CA . PHE A 1 213 ? -9.916 12.021 12.553 1.00 90.06 213 PHE A CA 1
ATOM 1731 C C . PHE A 1 213 ? -11.045 12.976 12.941 1.00 90.06 213 PHE A C 1
ATOM 1733 O O . PHE A 1 213 ? -10.921 13.707 13.919 1.00 90.06 213 PHE A O 1
ATOM 1740 N N . GLY A 1 214 ? -12.150 12.982 12.195 1.00 88.00 214 GLY A N 1
ATOM 1741 C CA . GLY A 1 214 ? -13.341 13.750 12.544 1.00 88.00 214 GLY A CA 1
ATOM 1742 C C . GLY A 1 214 ? -13.964 13.255 13.846 1.00 88.00 214 GLY A C 1
ATOM 1743 O O . GLY A 1 214 ? -14.200 14.053 14.750 1.00 88.00 214 GLY A O 1
ATOM 1744 N N . ALA A 1 215 ? -14.151 11.939 13.975 1.00 85.81 215 ALA A N 1
ATOM 1745 C CA . ALA A 1 215 ? -14.717 11.324 15.172 1.00 85.81 215 ALA A CA 1
ATOM 1746 C C . ALA A 1 215 ? -13.858 11.548 16.425 1.00 85.81 215 ALA A C 1
ATOM 1748 O O . ALA A 1 215 ? -14.401 11.660 17.515 1.00 85.81 215 ALA A O 1
ATOM 1749 N N . THR A 1 216 ? -12.539 11.665 16.267 1.00 88.19 216 THR A N 1
ATOM 1750 C CA . THR A 1 216 ? -11.600 11.907 17.370 1.00 88.19 216 THR A CA 1
ATOM 1751 C C . THR A 1 216 ? -11.224 13.379 17.545 1.00 88.19 216 THR A C 1
ATOM 1753 O O . THR A 1 216 ? -10.337 13.692 18.339 1.00 88.19 216 THR A O 1
ATOM 1756 N N . ASN A 1 217 ? -11.893 14.300 16.842 1.00 86.19 217 ASN A N 1
ATOM 1757 C CA . ASN A 1 217 ? -11.657 15.746 16.902 1.00 86.19 217 ASN A CA 1
ATOM 1758 C C . ASN A 1 217 ? -10.215 16.177 16.534 1.00 86.19 217 ASN A C 1
ATOM 1760 O O . ASN A 1 217 ? -9.693 17.159 17.055 1.00 86.19 217 ASN A O 1
ATOM 1764 N N . LEU A 1 218 ? -9.555 15.443 15.634 1.00 85.00 218 LEU A N 1
ATOM 1765 C CA . LEU A 1 218 ? -8.197 15.718 15.136 1.00 85.00 218 LEU A CA 1
ATOM 1766 C C . LEU A 1 218 ? -8.165 16.475 13.795 1.00 85.00 218 LEU A C 1
ATOM 1768 O O . LEU A 1 218 ? -7.089 16.832 13.303 1.00 85.00 218 LEU A O 1
ATOM 1772 N N . LEU A 1 219 ? -9.332 16.719 13.188 1.00 80.62 219 LEU A N 1
ATOM 1773 C CA . LEU A 1 219 ? -9.468 17.589 12.011 1.00 80.62 219 LEU A CA 1
ATOM 1774 C C . LEU A 1 219 ? -9.561 19.075 12.373 1.00 80.62 219 LEU A C 1
ATOM 1776 O O . LEU A 1 219 ? -9.172 19.922 11.569 1.00 80.62 219 LEU A O 1
ATOM 1780 N N . ASN A 1 220 ? -10.058 19.395 13.567 1.00 68.62 220 ASN A N 1
ATOM 1781 C CA . ASN A 1 220 ? -10.202 20.772 14.015 1.00 68.62 220 ASN A CA 1
ATOM 1782 C C . ASN A 1 220 ? -8.844 21.317 14.473 1.00 68.62 220 ASN A C 1
ATOM 1784 O O . ASN A 1 220 ? -8.043 20.599 15.075 1.00 68.62 220 ASN A O 1
ATOM 1788 N N . LYS A 1 221 ? -8.558 22.591 14.167 1.00 54.81 221 LYS A N 1
ATOM 1789 C CA . LYS A 1 221 ? -7.399 23.265 14.766 1.00 54.81 221 LYS A CA 1
ATOM 1790 C C . LYS A 1 221 ? -7.576 23.254 16.291 1.00 54.81 221 LYS A C 1
ATOM 1792 O O . LYS A 1 221 ? -8.708 23.456 16.736 1.00 54.81 221 LYS A O 1
ATOM 1797 N N . PRO A 1 222 ? -6.506 23.038 17.078 1.00 51.66 222 PRO A N 1
ATOM 1798 C CA . PRO A 1 222 ? -6.584 23.282 18.511 1.00 51.66 222 PRO A CA 1
ATOM 1799 C C . PRO A 1 222 ? -7.098 24.711 18.712 1.00 51.66 222 PRO A C 1
ATOM 1801 O O . PRO A 1 222 ? -6.666 25.620 17.996 1.00 51.66 222 PRO A O 1
ATOM 1804 N N . ALA A 1 223 ? -8.079 24.885 19.599 1.00 40.91 223 ALA A N 1
ATOM 1805 C CA . ALA A 1 223 ? -8.559 26.212 19.955 1.00 40.91 223 ALA A CA 1
ATOM 1806 C C . ALA A 1 223 ? -7.355 27.040 20.422 1.00 40.91 223 ALA A C 1
ATOM 1808 O O . ALA A 1 223 ? -6.527 26.536 21.183 1.00 40.91 223 ALA A O 1
ATOM 1809 N N . GLU A 1 224 ? -7.219 28.270 19.921 1.00 32.56 224 GLU A N 1
ATOM 1810 C CA . GLU A 1 224 ? -6.201 29.179 20.442 1.00 32.56 224 GLU A CA 1
ATOM 1811 C C . GLU A 1 224 ? -6.441 29.336 21.949 1.00 32.56 224 GLU A C 1
ATOM 1813 O O . GLU A 1 224 ? -7.595 29.522 22.352 1.00 32.56 224 GLU A O 1
ATOM 1818 N N . PRO A 1 225 ? -5.401 29.211 22.790 1.00 37.38 225 PRO A N 1
ATOM 1819 C CA . PRO A 1 225 ? -5.565 29.406 24.216 1.00 37.38 225 PRO A CA 1
ATOM 1820 C C . PRO A 1 225 ? -6.033 30.843 24.436 1.00 37.38 225 PRO A C 1
ATOM 1822 O O . PRO A 1 225 ? -5.311 31.800 24.156 1.00 37.38 225 PRO A O 1
ATOM 1825 N N . THR A 1 226 ? -7.264 31.001 24.911 1.00 32.91 226 THR A N 1
ATOM 1826 C CA . THR A 1 226 ? -7.727 32.264 25.474 1.00 32.91 226 THR A CA 1
ATOM 1827 C C . THR A 1 226 ? -6.888 32.511 26.717 1.00 32.91 226 THR A C 1
ATOM 1829 O O . THR A 1 226 ? -7.067 31.845 27.735 1.00 32.91 226 THR A O 1
ATOM 1832 N N . VAL A 1 227 ? -5.913 33.409 26.599 1.00 36.03 227 VAL A N 1
ATOM 1833 C CA . VAL A 1 227 ? -5.124 33.896 27.727 1.00 36.03 227 VAL A CA 1
ATOM 1834 C C . VAL A 1 227 ? -6.066 34.718 28.603 1.00 36.03 227 VAL A C 1
ATOM 1836 O O . VAL A 1 227 ? -6.251 35.910 28.374 1.00 36.03 227 VAL A O 1
ATOM 1839 N N . ASP A 1 228 ? -6.709 34.068 29.570 1.00 34.94 228 ASP A N 1
ATOM 1840 C CA . ASP A 1 228 ? -7.282 34.771 30.711 1.00 34.94 228 ASP A CA 1
ATOM 1841 C C . ASP A 1 228 ? -6.123 35.127 31.645 1.00 34.94 228 ASP A C 1
ATOM 1843 O O . ASP A 1 228 ? -5.507 34.273 32.282 1.00 34.94 228 ASP A O 1
ATOM 1847 N N . ASP A 1 229 ? -5.810 36.419 31.685 1.00 37.22 229 ASP A N 1
ATOM 1848 C CA . ASP A 1 229 ? -4.629 37.033 32.303 1.00 37.22 229 ASP A CA 1
ATOM 1849 C C . ASP A 1 229 ? -4.692 37.054 33.851 1.00 37.22 229 ASP A C 1
ATOM 1851 O O . ASP A 1 229 ? -4.264 37.999 34.512 1.00 37.22 229 ASP A O 1
ATOM 1855 N N . SER A 1 230 ? -5.291 36.031 34.472 1.00 37.34 230 SER A N 1
ATOM 1856 C CA . SER A 1 230 ? -5.555 36.023 35.915 1.00 37.34 230 SER A CA 1
ATOM 1857 C C . SER A 1 230 ? -5.459 34.646 36.582 1.00 37.34 230 SER A C 1
ATOM 1859 O O . SER A 1 230 ? -6.408 34.183 37.204 1.00 37.34 230 SER A O 1
ATOM 1861 N N . SER A 1 231 ? -4.284 34.008 36.535 1.00 30.97 231 SER A N 1
ATOM 1862 C CA . SER A 1 231 ? -3.729 33.248 37.679 1.00 30.97 231 SER A CA 1
ATOM 1863 C C . SER A 1 231 ? -2.362 32.632 37.363 1.00 30.97 231 SER A C 1
ATOM 1865 O O . SER A 1 231 ? -2.212 31.988 36.327 1.00 30.97 231 SER A O 1
ATOM 1867 N N . PRO A 1 232 ? -1.368 32.737 38.264 1.00 37.47 232 PRO A N 1
ATOM 1868 C CA . PRO A 1 232 ? -0.139 31.972 38.168 1.00 37.47 232 PRO A CA 1
ATOM 1869 C C . PRO A 1 232 ? -0.253 30.710 39.035 1.00 37.47 232 PRO A C 1
ATOM 1871 O O . PRO A 1 232 ? -0.243 30.825 40.256 1.00 37.47 232 PRO A O 1
ATOM 1874 N N . ALA A 1 233 ? -0.366 29.530 38.415 1.00 30.94 233 ALA A N 1
ATOM 1875 C CA . ALA A 1 233 ? 0.171 28.237 38.884 1.00 30.94 233 ALA A CA 1
ATOM 1876 C C . ALA A 1 233 ? -0.605 27.055 38.280 1.00 30.94 233 ALA A C 1
ATOM 1878 O O . ALA A 1 233 ? -1.760 26.840 38.629 1.00 30.94 233 ALA A O 1
ATOM 1879 N N . ALA A 1 234 ? 0.071 26.285 37.424 1.00 28.52 234 ALA A N 1
ATOM 1880 C CA . ALA A 1 234 ? 0.163 24.817 37.445 1.00 28.52 234 ALA A CA 1
ATOM 1881 C C . ALA A 1 234 ? 0.680 24.353 36.074 1.00 28.52 234 ALA A C 1
ATOM 1883 O O . ALA A 1 234 ? -0.080 24.102 35.144 1.00 28.52 234 ALA A O 1
ATOM 1884 N N . ALA A 1 235 ? 2.003 24.285 35.942 1.00 34.41 235 ALA A N 1
ATOM 1885 C CA . ALA A 1 235 ? 2.634 23.455 34.929 1.00 34.41 235 ALA A CA 1
ATOM 1886 C C . ALA A 1 235 ? 2.651 22.033 35.495 1.00 34.41 235 ALA A C 1
ATOM 1888 O O . ALA A 1 235 ? 3.549 21.718 36.259 1.00 34.41 235 ALA A O 1
ATOM 1889 N N . ASP A 1 236 ? 1.593 21.270 35.228 1.00 30.72 236 ASP A N 1
ATOM 1890 C CA . ASP A 1 236 ? 1.516 19.806 35.333 1.00 30.72 236 ASP A CA 1
ATOM 1891 C C . ASP A 1 236 ? 0.112 19.389 34.870 1.00 30.72 236 ASP A C 1
ATOM 1893 O O . ASP A 1 236 ? -0.743 19.005 35.659 1.00 30.72 236 ASP A O 1
ATOM 1897 N N . ASP A 1 237 ? -0.144 19.515 33.567 1.00 27.88 237 ASP A N 1
ATOM 1898 C CA . ASP A 1 237 ? -1.313 18.903 32.930 1.00 27.88 237 ASP A CA 1
ATOM 1899 C C . ASP A 1 237 ? -0.799 17.936 31.860 1.00 27.88 237 ASP A C 1
ATOM 1901 O O . ASP A 1 237 ? -0.813 18.172 30.650 1.00 27.88 237 ASP A O 1
ATOM 1905 N N . VAL A 1 238 ? -0.236 16.826 32.344 1.00 33.97 238 VAL A N 1
ATOM 1906 C CA . VAL A 1 238 ? -0.136 15.604 31.550 1.00 33.97 238 VAL A CA 1
ATOM 1907 C C . VAL A 1 238 ? -1.569 15.255 31.166 1.00 33.97 238 VAL A C 1
ATOM 1909 O O . VAL A 1 238 ? -2.375 14.972 32.048 1.00 33.97 238 VAL A O 1
ATOM 1912 N N . MET A 1 239 ? -1.878 15.310 29.864 1.00 34.06 239 MET A N 1
ATOM 1913 C CA . MET A 1 239 ? -3.156 14.904 29.268 1.00 34.06 239 MET A CA 1
ATOM 1914 C C . MET A 1 239 ? -3.536 13.495 29.740 1.00 34.06 239 MET A C 1
ATOM 1916 O O . MET A 1 239 ? -3.255 12.492 29.085 1.00 34.06 239 MET A O 1
ATOM 1920 N N . THR A 1 240 ? -4.207 13.417 30.882 1.00 34.69 240 THR A N 1
ATOM 1921 C CA . THR A 1 240 ? -5.049 12.288 31.229 1.00 34.69 240 THR A CA 1
ATOM 1922 C C . THR A 1 240 ? -6.229 12.371 30.273 1.00 34.69 240 THR A C 1
ATOM 1924 O O . THR A 1 240 ? -6.866 13.415 30.125 1.00 34.69 240 THR A O 1
ATOM 1927 N N . ALA A 1 241 ? -6.441 11.306 29.501 1.00 35.12 241 ALA A N 1
ATOM 1928 C CA . ALA A 1 241 ? -7.545 11.223 28.563 1.00 35.12 241 ALA A CA 1
ATOM 1929 C C . ALA A 1 241 ? -8.849 11.426 29.343 1.00 35.12 241 ALA A C 1
ATOM 1931 O O . ALA A 1 241 ? -9.302 10.524 30.039 1.00 35.12 241 ALA A O 1
ATOM 1932 N N . ALA A 1 242 ? -9.415 12.631 29.264 1.00 37.00 242 ALA A N 1
ATOM 1933 C CA . ALA A 1 242 ? -10.672 12.951 29.911 1.00 37.00 242 ALA A CA 1
ATOM 1934 C C . ALA A 1 242 ? -11.736 11.927 29.485 1.00 37.00 242 ALA A C 1
ATOM 1936 O O . ALA A 1 242 ? -11.907 11.667 28.288 1.00 37.00 242 ALA A O 1
ATOM 1937 N N . ASP A 1 243 ? -12.475 11.399 30.462 1.00 41.03 243 ASP A N 1
ATOM 1938 C CA . ASP A 1 243 ? -13.539 10.383 30.362 1.00 41.03 243 ASP A CA 1
ATOM 1939 C C . ASP A 1 243 ? -14.729 10.741 29.432 1.00 41.03 243 ASP A C 1
ATOM 1941 O O . ASP A 1 243 ? -15.760 10.071 29.425 1.00 41.03 243 ASP A O 1
ATOM 1945 N N . GLY A 1 244 ? -14.604 11.776 28.598 1.00 45.22 244 GLY A N 1
ATOM 1946 C CA . GLY A 1 244 ? -15.613 12.249 27.649 1.00 45.22 244 GLY A CA 1
ATOM 1947 C C . GLY A 1 244 ? -15.097 12.512 26.231 1.00 45.22 244 GLY A C 1
ATOM 1948 O O . GLY A 1 244 ? -15.793 13.174 25.461 1.00 45.22 244 GLY A O 1
ATOM 1949 N N . ALA A 1 245 ? -13.896 12.047 25.861 1.00 52.47 245 ALA A N 1
ATOM 1950 C CA . ALA A 1 245 ? -13.401 12.213 24.491 1.00 52.47 245 ALA A CA 1
ATOM 1951 C C . ALA A 1 245 ? -14.383 11.584 23.476 1.00 52.47 245 ALA A C 1
ATOM 1953 O O . ALA A 1 245 ? -14.834 10.455 23.692 1.00 52.47 245 ALA A O 1
ATOM 1954 N N . PRO A 1 246 ? -14.733 12.279 22.375 1.00 55.00 246 PRO A N 1
ATOM 1955 C CA . PRO A 1 246 ? -15.658 11.750 21.383 1.00 55.00 246 PRO A CA 1
ATOM 1956 C C . PRO A 1 246 ? -15.100 10.445 20.805 1.00 55.00 246 PRO A C 1
ATOM 1958 O O . PRO A 1 246 ? -13.983 10.390 20.287 1.00 55.00 246 PRO A O 1
ATOM 1961 N N . ARG A 1 247 ? -15.880 9.372 20.952 1.00 65.69 247 ARG A N 1
ATOM 1962 C CA . ARG A 1 247 ? -15.555 8.037 20.446 1.00 65.69 247 ARG A CA 1
ATOM 1963 C C . ARG A 1 247 ? -16.274 7.835 19.119 1.00 65.69 247 ARG A C 1
ATOM 1965 O O . ARG A 1 247 ? -17.412 8.270 18.948 1.00 65.69 247 ARG A O 1
ATOM 1972 N N . ALA A 1 248 ? -15.633 7.150 18.178 1.00 79.25 248 ALA A N 1
ATOM 1973 C CA . ALA A 1 248 ? -16.258 6.744 16.922 1.00 79.25 248 ALA A CA 1
ATOM 1974 C C . ALA A 1 248 ? -17.292 5.624 17.168 1.00 79.25 248 ALA A C 1
ATOM 1976 O O . ALA A 1 248 ? -17.095 4.490 16.748 1.00 79.25 248 ALA A O 1
ATOM 1977 N N . GLU A 1 249 ? -18.394 5.909 17.871 1.00 83.19 249 GLU A N 1
ATOM 1978 C CA . GLU A 1 249 ? -19.373 4.889 18.287 1.00 83.19 249 GLU A CA 1
ATOM 1979 C C . GLU A 1 249 ? -19.988 4.140 17.100 1.00 83.19 249 GLU A C 1
ATOM 1981 O O . GLU A 1 249 ? -20.183 2.926 17.160 1.00 83.19 249 GLU A O 1
ATOM 1986 N N . TRP A 1 250 ? -20.214 4.856 15.993 1.00 87.56 250 TRP A N 1
ATOM 1987 C CA . TRP A 1 250 ? -20.658 4.294 14.715 1.00 87.56 250 TRP A CA 1
ATOM 1988 C C . TRP A 1 250 ? -19.715 3.213 14.180 1.00 87.56 250 TRP A C 1
ATOM 1990 O O . TRP A 1 250 ? -20.146 2.319 13.457 1.00 87.56 250 TRP A O 1
ATOM 2000 N N . LEU A 1 251 ? -18.430 3.301 14.522 1.00 89.38 251 LEU A N 1
ATOM 2001 C CA . LEU A 1 251 ? -17.401 2.365 14.107 1.00 89.38 251 LEU A CA 1
ATOM 2002 C C . LEU A 1 251 ? -17.292 1.210 15.099 1.00 89.38 251 LEU A C 1
ATOM 2004 O O . LEU A 1 251 ? -17.388 0.051 14.702 1.00 89.38 251 LEU A O 1
ATOM 2008 N N . THR A 1 252 ? -17.161 1.521 16.391 1.00 87.94 252 THR A N 1
ATOM 2009 C CA . THR A 1 252 ? -17.034 0.514 17.454 1.00 87.94 252 THR A CA 1
ATOM 2010 C C . THR A 1 252 ? -18.238 -0.429 17.489 1.00 87.94 252 THR A C 1
ATOM 2012 O O . THR A 1 252 ? -18.064 -1.625 17.687 1.00 87.94 252 THR A O 1
ATOM 2015 N N . GLY A 1 253 ? -19.456 0.067 17.234 1.00 88.06 253 GLY A N 1
ATOM 2016 C CA . GLY A 1 253 ? -20.659 -0.772 17.189 1.00 88.06 253 GLY A CA 1
ATOM 2017 C C . GLY A 1 253 ? -20.681 -1.785 16.035 1.00 88.06 253 GLY A C 1
ATOM 2018 O O . GLY A 1 253 ? -21.325 -2.829 16.139 1.00 88.06 253 GLY A O 1
ATOM 2019 N N . ALA A 1 254 ? -19.971 -1.513 14.938 1.00 91.56 254 ALA A N 1
ATOM 2020 C CA . ALA A 1 254 ? -19.897 -2.411 13.786 1.00 91.56 254 ALA A CA 1
ATOM 2021 C C . ALA A 1 254 ? -18.840 -3.522 13.962 1.00 91.56 254 ALA A C 1
ATOM 2023 O O . ALA A 1 254 ? -18.941 -4.592 13.352 1.00 91.56 254 ALA A O 1
ATOM 2024 N N . MET A 1 255 ? -17.841 -3.289 14.813 1.00 92.81 255 MET A N 1
ATOM 2025 C CA . MET A 1 255 ? -16.725 -4.199 15.065 1.00 92.81 255 MET A CA 1
ATOM 2026 C C . MET A 1 255 ? -17.139 -5.405 15.915 1.00 92.81 255 MET A C 1
ATOM 2028 O O . MET A 1 255 ? -17.956 -5.306 16.834 1.00 92.81 255 MET A O 1
ATOM 2032 N N . LYS A 1 256 ? -16.570 -6.572 15.606 1.00 91.69 256 LYS A N 1
ATOM 2033 C CA . LYS A 1 256 ? -16.593 -7.733 16.503 1.00 91.69 256 LYS A CA 1
ATOM 2034 C C . LYS A 1 256 ? -15.571 -7.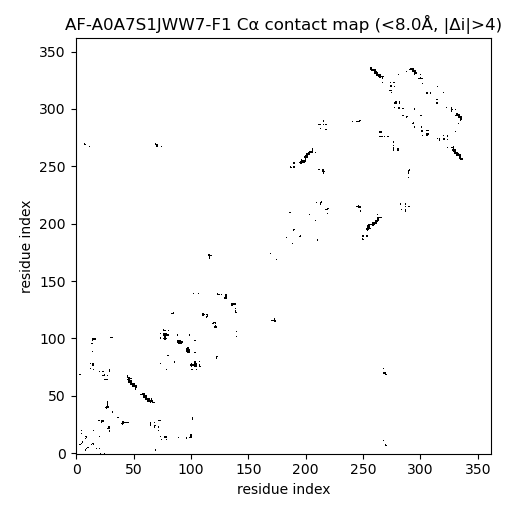567 17.637 1.00 91.69 256 LYS A C 1
ATOM 2036 O O . LYS A 1 256 ? -14.660 -6.744 17.516 1.00 91.69 256 LYS A O 1
ATOM 2041 N N . PRO A 1 257 ? -15.684 -8.360 18.721 1.00 86.50 257 PRO A N 1
ATOM 2042 C CA . PRO A 1 257 ? -14.623 -8.454 19.716 1.00 86.50 257 PRO A CA 1
ATOM 2043 C C . PRO A 1 257 ? -13.279 -8.766 19.054 1.00 86.50 257 PRO A C 1
ATOM 2045 O O . PRO A 1 257 ? -13.228 -9.614 18.167 1.00 86.50 257 PRO A O 1
ATOM 2048 N N . GLN A 1 258 ? -12.218 -8.070 19.478 1.00 84.81 258 GLN A N 1
ATOM 2049 C CA . GLN A 1 258 ? -10.859 -8.217 18.931 1.00 84.81 258 GLN A CA 1
ATOM 2050 C C . GLN A 1 258 ? -10.748 -7.903 17.428 1.00 84.81 258 GLN A C 1
ATOM 2052 O O . GLN A 1 258 ? -9.869 -8.423 16.741 1.00 84.81 258 GLN A O 1
ATOM 2057 N N . CYS A 1 259 ? -11.628 -7.046 16.897 1.00 93.25 259 CYS A N 1
ATOM 2058 C CA . CYS A 1 259 ? -11.499 -6.580 15.522 1.00 93.25 259 CYS A CA 1
ATOM 2059 C C . CYS A 1 259 ? -10.122 -5.941 15.309 1.00 93.25 259 CYS A C 1
ATOM 2061 O O . CYS A 1 259 ? -9.726 -5.024 16.037 1.00 93.25 259 CYS A O 1
ATOM 2063 N N . ARG A 1 260 ? -9.415 -6.386 14.269 1.00 95.12 260 ARG A N 1
ATOM 2064 C CA . ARG A 1 260 ? -8.160 -5.759 13.851 1.00 95.12 260 ARG A CA 1
ATOM 2065 C C . ARG A 1 260 ? -8.463 -4.588 12.931 1.00 95.12 260 ARG A C 1
ATOM 2067 O O . ARG A 1 260 ? -9.295 -4.692 12.028 1.00 95.12 260 ARG A O 1
ATOM 2074 N N . VAL A 1 261 ? -7.783 -3.471 13.145 1.00 94.38 261 VAL A N 1
ATOM 2075 C CA . VAL A 1 261 ? -7.891 -2.287 12.293 1.00 94.38 261 VAL A CA 1
ATOM 2076 C C . VAL A 1 261 ? -6.554 -2.046 11.624 1.00 94.38 261 VAL A C 1
ATOM 2078 O O . VAL A 1 261 ? -5.547 -1.839 12.288 1.00 94.38 261 VAL A O 1
ATOM 2081 N N . VAL A 1 262 ? -6.540 -2.075 10.301 1.00 94.88 262 VAL A N 1
ATOM 2082 C CA . VAL A 1 262 ? -5.349 -1.853 9.488 1.00 94.88 262 VAL A CA 1
ATOM 2083 C C . VAL A 1 262 ? -5.516 -0.531 8.770 1.00 94.88 262 VAL A C 1
ATOM 2085 O O . VAL A 1 262 ? -6.523 -0.298 8.104 1.00 94.88 262 VAL A O 1
ATOM 2088 N N . VAL A 1 263 ? -4.528 0.341 8.902 1.00 93.88 263 VAL A N 1
ATOM 2089 C CA . VAL A 1 263 ? -4.536 1.651 8.260 1.00 93.88 263 VAL A CA 1
ATOM 2090 C C . VAL A 1 263 ? -3.232 1.837 7.498 1.00 93.88 263 VAL A C 1
ATOM 2092 O O . VAL A 1 263 ? -2.153 1.522 8.004 1.00 93.88 263 VAL A O 1
ATOM 2095 N N . GLU A 1 264 ? -3.319 2.335 6.269 1.00 91.06 264 GLU A N 1
ATOM 2096 C CA . GLU A 1 264 ? -2.140 2.724 5.492 1.00 91.06 264 GLU A CA 1
ATOM 2097 C C . GLU A 1 264 ? -1.306 3.774 6.244 1.00 91.06 264 GLU A C 1
ATOM 2099 O O . GLU A 1 264 ? -1.837 4.726 6.809 1.00 91.06 264 GLU A O 1
ATOM 2104 N N . SER A 1 265 ? 0.020 3.616 6.269 1.00 86.81 265 SER A N 1
ATOM 2105 C CA . SER A 1 265 ? 0.898 4.453 7.103 1.00 86.81 265 SER A CA 1
ATOM 2106 C C . SER A 1 265 ? 1.443 5.706 6.404 1.00 86.81 265 SER A C 1
ATOM 2108 O O . SER A 1 265 ? 2.408 6.311 6.877 1.00 86.81 265 SER A O 1
ATOM 2110 N N . PHE A 1 266 ? 0.883 6.075 5.246 1.00 87.81 266 PHE A N 1
ATOM 2111 C CA . PHE A 1 266 ? 1.434 7.083 4.326 1.00 87.81 266 PHE A CA 1
ATOM 2112 C C . PHE A 1 266 ? 2.832 6.767 3.746 1.00 87.81 266 PHE A C 1
ATOM 2114 O O . PHE A 1 266 ? 3.347 7.580 2.974 1.00 87.81 266 PHE A O 1
ATOM 2121 N N . LYS A 1 267 ? 3.442 5.605 4.047 1.00 87.00 267 LYS A N 1
ATOM 2122 C CA . LYS A 1 267 ? 4.811 5.236 3.619 1.00 87.00 267 LYS A CA 1
ATOM 2123 C C . LYS A 1 267 ? 5.043 5.446 2.123 1.00 87.00 267 LYS A C 1
ATOM 2125 O O . LYS A 1 267 ? 6.002 6.104 1.725 1.00 87.00 267 LYS A O 1
ATOM 2130 N N . TYR A 1 268 ? 4.113 4.975 1.298 1.00 86.19 268 TYR A N 1
ATOM 2131 C CA . TYR A 1 268 ? 4.219 5.052 -0.161 1.00 86.19 268 TYR A CA 1
ATOM 2132 C C . TYR A 1 268 ? 3.706 6.359 -0.775 1.00 86.19 268 TYR A C 1
ATOM 2134 O O . TYR A 1 268 ? 3.697 6.499 -1.992 1.00 86.19 268 TYR A O 1
ATOM 2142 N N . MET A 1 269 ? 3.321 7.357 0.026 1.00 86.88 269 MET A N 1
ATOM 2143 C CA . MET A 1 269 ? 2.945 8.675 -0.489 1.00 86.88 269 MET A CA 1
ATOM 2144 C C . MET A 1 269 ? 4.197 9.531 -0.737 1.00 86.88 269 MET A C 1
ATOM 2146 O O . MET A 1 269 ? 4.451 10.520 -0.051 1.00 86.88 269 MET A O 1
ATOM 2150 N N . VAL A 1 270 ? 4.997 9.135 -1.730 1.00 83.38 270 VAL A N 1
ATOM 2151 C CA . VAL A 1 270 ? 6.387 9.597 -1.925 1.00 83.38 270 VAL A CA 1
ATOM 2152 C C . VAL A 1 270 ? 6.549 11.082 -2.273 1.00 83.38 270 VAL A C 1
ATOM 2154 O O . VAL A 1 270 ? 7.655 11.613 -2.283 1.00 83.38 270 VAL A O 1
ATOM 2157 N N . HIS A 1 271 ? 5.456 11.761 -2.612 1.00 81.12 271 HIS A N 1
ATOM 2158 C CA . HIS A 1 271 ? 5.450 13.197 -2.881 1.00 81.12 271 HIS A CA 1
ATOM 2159 C C . HIS A 1 271 ? 5.430 14.037 -1.596 1.00 81.12 271 HIS A C 1
ATOM 2161 O O . HIS A 1 271 ? 5.724 15.233 -1.646 1.00 81.12 271 HIS A O 1
ATOM 2167 N N . TYR A 1 272 ? 5.106 13.428 -0.451 1.00 86.38 272 TYR A N 1
ATOM 2168 C CA . TYR A 1 272 ? 5.218 14.068 0.852 1.00 86.38 272 TYR A CA 1
ATOM 2169 C C . TYR A 1 272 ? 6.602 13.855 1.454 1.00 86.38 272 TYR A C 1
ATOM 2171 O O . TYR A 1 272 ? 7.217 12.797 1.328 1.00 86.38 272 TYR A O 1
ATOM 2179 N N . LYS A 1 273 ? 7.064 14.870 2.186 1.00 87.12 273 LYS A N 1
ATOM 2180 C CA . LYS A 1 273 ? 8.294 14.768 2.969 1.00 87.12 273 LYS A CA 1
ATOM 2181 C C . LYS A 1 273 ? 8.160 13.678 4.044 1.00 87.12 273 LYS A C 1
ATOM 2183 O O . LYS A 1 273 ? 7.063 13.511 4.588 1.00 87.12 273 LYS A O 1
ATOM 2188 N N . PRO A 1 274 ? 9.253 12.991 4.414 1.00 87.31 274 PRO A N 1
ATOM 2189 C CA . PRO A 1 274 ? 9.268 12.033 5.522 1.00 87.31 274 PRO A CA 1
ATOM 2190 C C . PRO A 1 274 ? 8.665 12.601 6.808 1.00 87.31 274 PRO A C 1
ATOM 2192 O O . PRO A 1 274 ? 7.843 11.949 7.442 1.00 87.31 274 PRO A O 1
ATOM 2195 N N . SER A 1 275 ? 8.974 13.858 7.140 1.00 86.50 275 SER A N 1
ATOM 2196 C CA . SER A 1 275 ? 8.393 14.554 8.296 1.00 86.50 275 SER A CA 1
ATOM 2197 C C . SER A 1 275 ? 6.859 14.630 8.246 1.00 86.50 275 SER A C 1
ATOM 2199 O O . SER A 1 275 ? 6.184 14.443 9.255 1.00 86.50 275 SER A O 1
ATOM 2201 N N . VAL A 1 276 ? 6.266 14.847 7.072 1.00 87.62 276 VAL A N 1
ATOM 2202 C CA . VAL A 1 276 ? 4.803 14.870 6.908 1.00 87.62 276 VAL A CA 1
ATOM 2203 C C . VAL A 1 276 ? 4.213 13.468 7.070 1.00 87.62 276 VAL A C 1
ATOM 2205 O O . VAL A 1 276 ? 3.187 13.316 7.733 1.00 87.62 276 VAL A O 1
ATOM 2208 N N . ARG A 1 277 ? 4.878 12.442 6.526 1.00 88.12 277 ARG A N 1
ATOM 2209 C CA . ARG A 1 277 ? 4.466 11.036 6.677 1.00 88.12 277 ARG A CA 1
ATOM 2210 C C . ARG A 1 277 ? 4.513 10.599 8.145 1.00 88.12 277 ARG A C 1
ATOM 2212 O O . ARG A 1 277 ? 3.558 10.009 8.635 1.00 88.12 277 ARG A O 1
ATOM 2219 N N . LEU A 1 278 ? 5.554 10.975 8.888 1.00 87.81 278 LEU A N 1
ATOM 2220 C CA . LEU A 1 278 ? 5.651 10.704 10.327 1.00 87.81 278 LEU A CA 1
ATOM 2221 C C . LEU A 1 278 ? 4.570 11.444 11.141 1.00 87.81 278 LEU A C 1
ATOM 2223 O O . LEU A 1 278 ? 3.939 10.823 11.990 1.00 87.81 278 LEU A O 1
ATOM 2227 N N . ARG A 1 279 ? 4.249 12.712 10.820 1.00 86.94 279 ARG A N 1
ATOM 2228 C CA . ARG A 1 279 ? 3.108 13.441 11.437 1.00 86.94 279 ARG A CA 1
ATOM 2229 C C . ARG A 1 279 ? 1.787 12.730 11.240 1.00 86.94 279 ARG A C 1
ATOM 2231 O O . ARG A 1 279 ? 0.970 12.699 12.156 1.00 86.94 279 ARG A O 1
ATOM 2238 N N . TYR A 1 280 ? 1.566 12.194 10.045 1.00 89.38 280 TYR A N 1
ATOM 2239 C CA . TYR A 1 280 ? 0.365 11.425 9.766 1.00 89.38 280 T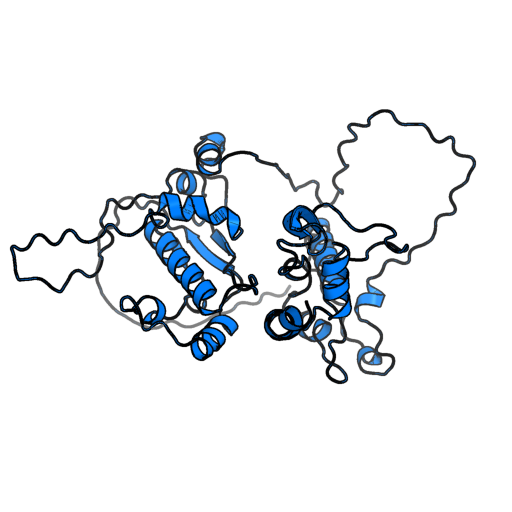YR A CA 1
ATOM 2240 C C . TYR A 1 280 ? 0.259 10.209 10.698 1.00 89.38 280 TYR A C 1
ATOM 2242 O O . TYR A 1 280 ? -0.790 9.997 11.303 1.00 89.38 280 TYR A O 1
ATOM 2250 N N . ARG A 1 281 ? 1.362 9.473 10.894 1.00 90.38 281 ARG A N 1
ATOM 2251 C CA . ARG A 1 281 ? 1.420 8.311 11.798 1.00 90.38 281 ARG A CA 1
ATOM 2252 C C . ARG A 1 281 ? 1.176 8.693 13.255 1.00 90.38 281 ARG A C 1
ATOM 2254 O O . ARG A 1 281 ? 0.377 8.035 13.912 1.00 90.38 281 ARG A O 1
ATOM 2261 N N . SER A 1 282 ? 1.793 9.768 13.746 1.00 88.38 282 SER A N 1
ATOM 2262 C CA . SER A 1 282 ? 1.547 10.256 15.111 1.00 88.38 282 SER A CA 1
ATOM 2263 C C . SER A 1 282 ? 0.083 10.634 15.322 1.00 88.38 282 SER A C 1
ATOM 2265 O O . SER A 1 282 ? -0.540 10.205 16.291 1.00 88.38 282 SER A O 1
ATOM 2267 N N . ARG A 1 283 ? -0.520 11.357 14.367 1.00 89.00 283 ARG A N 1
ATOM 2268 C CA . ARG A 1 283 ? -1.955 11.683 14.419 1.00 89.00 283 ARG A CA 1
ATOM 2269 C C . ARG A 1 283 ? -2.838 10.443 14.396 1.00 89.00 283 ARG A C 1
ATOM 2271 O O . ARG A 1 283 ? -3.877 10.424 15.048 1.00 89.00 283 ARG A O 1
ATOM 2278 N N . LEU A 1 284 ? -2.442 9.417 13.653 1.00 90.88 284 LEU A N 1
ATOM 2279 C CA . LEU A 1 284 ? -3.163 8.155 13.610 1.00 90.88 284 LEU A CA 1
ATOM 2280 C C . LEU A 1 284 ? -3.059 7.381 14.929 1.00 90.88 284 LEU A C 1
ATOM 2282 O O . LEU A 1 284 ? -4.071 6.855 15.384 1.00 90.88 284 LEU A O 1
ATOM 2286 N N . LEU A 1 285 ? -1.890 7.370 15.578 1.00 90.56 285 LEU A N 1
ATOM 2287 C CA . LEU A 1 285 ? -1.754 6.829 16.933 1.00 90.56 285 LEU A CA 1
ATOM 2288 C C . LEU A 1 285 ? -2.623 7.580 17.935 1.00 90.56 285 LEU A C 1
ATOM 2290 O O . LEU A 1 285 ? -3.292 6.956 18.749 1.00 90.56 285 LEU A O 1
ATOM 2294 N N . GLU A 1 286 ? -2.646 8.907 17.863 1.00 89.00 286 GLU A N 1
ATOM 2295 C CA . GLU A 1 286 ? -3.490 9.717 18.736 1.00 89.00 286 GLU A CA 1
ATOM 2296 C C . GLU A 1 286 ? -4.982 9.427 18.508 1.00 89.00 286 GLU A C 1
ATOM 2298 O O . GLU A 1 286 ? -5.746 9.273 19.461 1.00 89.00 286 GLU A O 1
ATOM 2303 N N . ALA A 1 287 ? -5.402 9.265 17.249 1.00 89.94 287 ALA A N 1
ATOM 2304 C CA . ALA A 1 287 ? -6.762 8.842 16.924 1.00 89.94 287 ALA A CA 1
ATOM 2305 C C . ALA A 1 287 ? -7.075 7.460 17.520 1.00 89.94 287 ALA A C 1
ATOM 2307 O O . ALA A 1 287 ? -8.123 7.275 18.135 1.00 89.94 287 ALA A O 1
ATOM 2308 N N . ALA A 1 288 ? -6.159 6.503 17.358 1.00 90.50 288 ALA A N 1
ATOM 2309 C CA . ALA A 1 288 ? -6.287 5.151 17.885 1.00 90.50 288 ALA A CA 1
ATOM 2310 C C . ALA A 1 288 ? -6.418 5.151 19.417 1.00 90.50 288 ALA A C 1
ATOM 2312 O O . ALA A 1 288 ? -7.348 4.542 19.942 1.00 90.50 288 ALA A O 1
ATOM 2313 N N . ARG A 1 289 ? -5.585 5.921 20.133 1.00 88.62 289 ARG A N 1
ATOM 2314 C CA . ARG A 1 289 ? -5.680 6.085 21.595 1.00 88.62 289 ARG A CA 1
ATOM 2315 C C . ARG A 1 289 ? -7.043 6.624 22.026 1.00 88.62 289 ARG A C 1
ATOM 2317 O O . ARG A 1 289 ? -7.667 6.055 22.916 1.00 88.62 289 ARG A O 1
ATOM 2324 N N . ARG A 1 290 ? -7.559 7.660 21.351 1.00 88.62 290 ARG A N 1
ATOM 2325 C CA . ARG A 1 290 ? -8.901 8.224 21.627 1.00 88.62 290 ARG A CA 1
ATOM 2326 C C . ARG A 1 290 ? -10.038 7.229 21.375 1.00 88.62 290 ARG A C 1
ATOM 2328 O O . ARG A 1 290 ? -11.100 7.344 21.980 1.00 88.62 290 ARG A O 1
ATOM 2335 N N . MET A 1 291 ? -9.819 6.248 20.501 1.00 88.25 291 MET A N 1
ATOM 2336 C CA . MET A 1 291 ? -10.757 5.156 20.216 1.00 88.25 291 MET A CA 1
ATOM 2337 C C . MET A 1 291 ? -10.520 3.904 21.074 1.00 88.25 291 MET A C 1
ATOM 2339 O O . MET A 1 291 ? -11.212 2.907 20.876 1.00 88.25 291 MET A O 1
ATOM 2343 N N . ASN A 1 292 ? -9.599 3.962 22.042 1.00 88.62 292 ASN A N 1
ATOM 2344 C CA . ASN A 1 292 ? -9.192 2.835 22.879 1.00 88.62 292 ASN A CA 1
ATOM 2345 C C . ASN A 1 292 ? -8.642 1.654 22.059 1.00 88.62 292 ASN A C 1
ATOM 2347 O O . ASN A 1 292 ? -8.985 0.496 22.285 1.00 88.62 292 ASN A O 1
ATOM 2351 N N . TRP A 1 293 ? -7.835 1.947 21.045 1.00 90.50 293 TRP A N 1
ATOM 2352 C CA . TRP A 1 293 ? -7.138 0.937 20.257 1.00 90.50 293 TRP A CA 1
ATOM 2353 C C . TRP A 1 293 ? -5.673 0.868 20.664 1.00 90.50 293 TRP A C 1
ATOM 2355 O O . TRP A 1 293 ? -5.034 1.895 20.904 1.00 90.50 293 TRP A O 1
ATOM 2365 N N . THR A 1 294 ? -5.127 -0.341 20.687 1.00 91.00 294 THR A N 1
ATOM 2366 C CA . THR A 1 294 ? -3.712 -0.592 20.964 1.00 91.00 294 THR A CA 1
ATOM 2367 C C . THR A 1 294 ? -2.983 -0.911 19.668 1.00 91.00 294 THR A C 1
ATOM 2369 O O . THR A 1 294 ? -3.541 -1.525 18.764 1.00 91.00 294 THR A O 1
ATOM 2372 N N . LEU A 1 295 ? -1.740 -0.456 19.531 1.00 91.88 295 LEU A N 1
ATOM 2373 C CA . LEU A 1 295 ? -0.918 -0.789 18.372 1.00 91.88 295 LEU A CA 1
ATOM 2374 C C . LEU A 1 295 ? -0.421 -2.234 18.524 1.00 91.88 295 LEU A C 1
ATOM 2376 O O . LEU A 1 295 ? 0.100 -2.596 19.570 1.00 91.88 295 LEU A O 1
ATOM 2380 N N . ALA A 1 296 ? -0.584 -3.061 17.493 1.00 89.69 296 ALA A N 1
ATOM 2381 C CA . ALA A 1 296 ? -0.209 -4.476 17.552 1.00 89.69 296 ALA A CA 1
ATOM 2382 C C . ALA A 1 296 ? 1.315 -4.697 17.494 1.00 89.69 296 ALA A C 1
ATOM 2384 O O . ALA A 1 296 ? 1.811 -5.721 17.953 1.00 89.69 296 ALA A O 1
ATOM 2385 N N . ASN A 1 297 ? 2.053 -3.754 16.904 1.00 84.81 297 ASN A N 1
ATOM 2386 C CA . ASN A 1 297 ? 3.510 -3.773 16.823 1.00 84.81 297 ASN A CA 1
ATOM 2387 C C . ASN A 1 297 ? 4.064 -2.437 17.323 1.00 84.81 297 ASN A C 1
ATOM 2389 O O . ASN A 1 297 ? 4.044 -1.454 16.583 1.00 84.81 297 ASN A O 1
ATOM 2393 N N . ASP A 1 298 ? 4.587 -2.397 18.547 1.00 75.44 298 ASP A N 1
ATOM 2394 C CA . ASP A 1 298 ? 5.149 -1.172 19.132 1.00 75.44 298 ASP A CA 1
ATOM 2395 C C . ASP A 1 298 ? 6.321 -0.606 18.318 1.00 75.44 298 ASP A C 1
ATOM 2397 O O . ASP A 1 298 ? 6.515 0.609 18.276 1.00 75.44 298 ASP A O 1
ATOM 2401 N N . ALA A 1 299 ? 7.051 -1.450 17.577 1.00 71.69 299 ALA A N 1
ATOM 2402 C CA . ALA A 1 299 ? 8.108 -0.997 16.670 1.00 71.69 299 ALA A CA 1
ATOM 2403 C C . ALA A 1 299 ? 7.575 -0.171 15.480 1.00 71.69 299 ALA A C 1
ATOM 2405 O O . ALA A 1 299 ? 8.341 0.542 14.832 1.00 71.69 299 ALA A O 1
ATOM 2406 N N . ALA A 1 300 ? 6.268 -0.231 15.200 1.00 72.69 300 ALA A N 1
ATOM 2407 C CA . ALA A 1 300 ? 5.614 0.552 14.155 1.00 72.69 300 ALA A CA 1
ATOM 2408 C C . ALA A 1 300 ? 5.315 2.003 14.578 1.00 72.69 300 ALA A C 1
ATOM 2410 O O . ALA A 1 300 ? 4.932 2.822 13.725 1.00 72.69 300 ALA A O 1
ATOM 2411 N N . ALA A 1 301 ? 5.444 2.313 15.875 1.00 76.62 301 ALA A N 1
ATOM 2412 C CA . ALA A 1 301 ? 5.204 3.640 16.421 1.00 76.62 301 ALA A CA 1
ATOM 2413 C C . ALA A 1 301 ? 6.306 4.624 15.977 1.00 76.62 301 ALA A C 1
ATOM 2415 O O . ALA A 1 301 ? 7.488 4.275 15.971 1.00 76.62 301 ALA A O 1
ATOM 2416 N N . PRO A 1 302 ? 5.957 5.872 15.610 1.00 75.81 302 PRO A N 1
ATOM 2417 C CA . PRO A 1 302 ? 6.953 6.911 15.446 1.00 75.81 302 PRO A CA 1
ATOM 2418 C C . PRO A 1 302 ? 7.606 7.224 16.809 1.00 75.81 302 PRO A C 1
ATOM 2420 O O . PRO A 1 302 ? 6.956 7.089 17.849 1.00 75.81 302 PRO A O 1
ATOM 2423 N N . PRO A 1 303 ? 8.874 7.670 16.826 1.00 73.12 303 PRO A N 1
ATOM 2424 C CA . PRO A 1 303 ? 9.561 8.060 18.054 1.00 73.12 303 PRO A CA 1
ATOM 2425 C C . PRO A 1 303 ? 8.785 9.135 18.827 1.00 73.12 303 PRO A C 1
ATOM 2427 O O . PRO A 1 303 ? 8.287 10.087 18.226 1.00 73.12 303 PRO A O 1
ATOM 2430 N N . ALA A 1 304 ? 8.737 9.022 20.159 1.00 66.06 304 ALA A N 1
ATOM 2431 C CA . ALA A 1 304 ? 8.013 9.954 21.035 1.00 66.06 304 ALA A CA 1
ATOM 2432 C C . ALA A 1 304 ? 8.473 11.420 20.884 1.00 66.06 304 ALA A C 1
ATOM 2434 O O . ALA A 1 304 ? 7.676 12.347 20.999 1.00 66.06 304 ALA A O 1
ATOM 2435 N N . GLU A 1 305 ? 9.747 11.626 20.543 1.00 57.50 305 GLU A N 1
ATOM 2436 C CA . GLU A 1 305 ? 10.364 12.937 20.290 1.00 57.50 305 GLU A CA 1
ATOM 2437 C C . GLU A 1 305 ? 9.747 13.688 19.098 1.00 57.50 305 GLU A C 1
ATOM 2439 O O . GLU A 1 305 ? 9.982 14.881 18.921 1.00 57.50 305 GLU A O 1
ATOM 2444 N N . PHE A 1 306 ? 8.949 13.012 18.270 1.00 61.88 306 PHE A N 1
ATOM 2445 C CA . PHE A 1 306 ? 8.334 13.612 17.097 1.00 61.88 306 PHE A CA 1
ATOM 2446 C C . PHE A 1 306 ? 7.144 14.533 17.435 1.00 61.88 306 PHE A C 1
ATOM 2448 O O . PHE A 1 306 ? 6.950 15.549 16.761 1.00 61.88 306 PHE A O 1
ATOM 2455 N N . ASP A 1 307 ? 6.376 14.213 18.484 1.00 53.88 307 ASP A N 1
ATOM 2456 C CA . ASP A 1 307 ? 5.223 15.015 18.932 1.00 53.88 307 ASP A CA 1
ATOM 2457 C C . ASP A 1 307 ? 5.628 16.196 19.835 1.00 53.88 307 ASP A C 1
ATOM 2459 O O . ASP A 1 307 ? 4.885 17.170 19.945 1.00 53.88 307 ASP A O 1
ATOM 2463 N N . ALA A 1 308 ? 6.830 16.164 20.426 1.00 45.00 308 ALA A N 1
ATOM 2464 C CA . ALA A 1 308 ? 7.321 17.186 21.359 1.00 45.00 308 ALA A CA 1
ATOM 2465 C C . ALA A 1 308 ? 7.739 18.515 20.692 1.00 45.00 308 ALA A C 1
ATOM 2467 O O . ALA A 1 308 ? 7.989 19.508 21.373 1.00 45.00 308 ALA A O 1
ATOM 2468 N N . CYS A 1 309 ? 7.800 18.581 19.360 1.00 44.34 309 CYS A N 1
ATOM 2469 C CA . CYS A 1 309 ? 8.172 19.795 18.628 1.00 44.34 309 CYS A CA 1
ATOM 2470 C C . CYS A 1 309 ? 6.975 20.746 18.440 1.00 44.34 309 CYS A C 1
ATOM 2472 O O . CYS A 1 309 ? 6.576 21.044 17.311 1.00 44.34 309 CYS A O 1
ATOM 2474 N N . VAL A 1 310 ? 6.411 21.229 19.548 1.00 42.62 310 VAL A N 1
ATOM 2475 C CA . VAL A 1 310 ? 5.359 22.262 19.577 1.00 42.62 310 VAL A CA 1
ATOM 2476 C C . VAL A 1 310 ? 5.927 23.650 19.210 1.00 42.62 310 VAL A C 1
ATOM 2478 O O . VAL A 1 310 ? 5.218 24.472 18.635 1.00 42.62 310 VAL A O 1
ATOM 2481 N N . ASP A 1 311 ? 7.242 23.857 19.361 1.00 40.06 311 ASP A N 1
ATOM 2482 C CA . ASP A 1 311 ? 7.896 25.175 19.246 1.00 40.06 311 ASP A CA 1
ATOM 2483 C C . ASP A 1 311 ? 8.668 25.416 17.932 1.00 40.06 311 ASP A C 1
ATOM 2485 O O . ASP A 1 311 ? 9.640 26.169 17.865 1.00 40.06 311 ASP A O 1
ATOM 2489 N N . GLY A 1 312 ? 8.265 24.767 16.837 1.00 47.28 312 GLY A N 1
ATOM 2490 C CA . GLY A 1 312 ? 8.773 25.096 15.496 1.00 47.28 312 GLY A CA 1
ATOM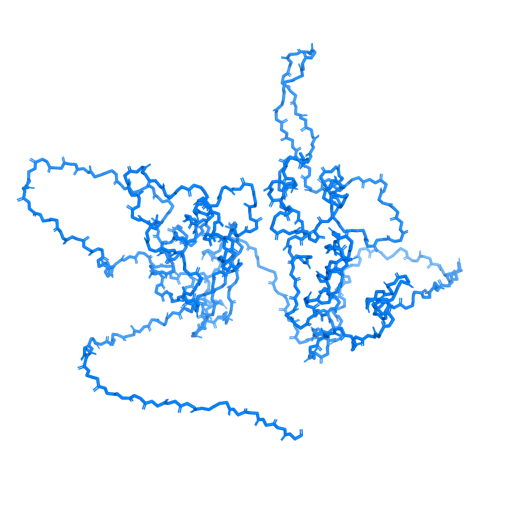 2491 C C . GLY A 1 312 ? 10.177 24.575 15.148 1.00 47.28 312 GLY A C 1
ATOM 2492 O O . GLY A 1 312 ? 10.592 24.691 13.994 1.00 47.28 312 GLY A O 1
ATOM 2493 N N . GLN A 1 313 ? 10.882 23.916 16.071 1.00 51.19 313 GLN A N 1
ATOM 2494 C CA . GLN A 1 313 ? 12.083 23.127 15.767 1.00 51.19 313 GLN A CA 1
ATOM 2495 C C . GLN A 1 313 ? 11.716 21.655 15.559 1.00 51.19 313 GLN A C 1
ATOM 2497 O O . GLN A 1 313 ? 12.009 20.809 16.392 1.00 51.19 313 GLN A O 1
ATOM 2502 N N . GLY A 1 314 ? 11.030 21.344 14.456 1.00 61.47 314 GLY A N 1
ATOM 2503 C CA . GLY A 1 314 ? 10.753 19.953 14.074 1.00 61.47 314 GLY A CA 1
ATOM 2504 C C . GLY A 1 314 ? 12.031 19.142 13.815 1.00 61.47 314 GLY A C 1
ATOM 2505 O O . GLY A 1 314 ? 13.071 19.709 13.471 1.00 61.47 314 GLY A O 1
ATOM 2506 N N . MET A 1 315 ? 11.932 17.810 13.924 1.00 71.94 315 MET A N 1
ATOM 2507 C CA . MET A 1 315 ? 12.986 16.870 13.518 1.00 71.94 315 MET A CA 1
ATOM 2508 C C . MET A 1 315 ? 13.547 17.240 12.137 1.00 71.94 315 MET A C 1
ATOM 2510 O O . MET A 1 315 ? 12.795 17.506 11.193 1.00 71.94 315 MET A O 1
ATOM 2514 N N . LYS A 1 316 ? 14.879 17.251 12.006 1.00 81.75 316 LYS A N 1
ATOM 2515 C CA . LYS A 1 316 ? 15.532 17.579 10.733 1.00 81.75 316 LYS A CA 1
ATOM 2516 C C . LYS A 1 316 ? 15.215 16.500 9.695 1.00 81.75 316 LYS A C 1
ATOM 2518 O O . LYS A 1 316 ? 15.214 15.313 10.005 1.00 81.75 316 LYS A O 1
ATOM 2523 N N . GLU A 1 317 ? 15.025 16.899 8.439 1.00 84.12 317 GLU A N 1
ATOM 2524 C CA . GLU A 1 317 ? 14.661 15.976 7.348 1.00 84.12 317 GLU A CA 1
ATOM 2525 C C . GLU A 1 317 ? 15.590 14.751 7.189 1.00 84.12 317 GLU A C 1
ATOM 2527 O O . GLU A 1 317 ? 15.073 13.665 6.937 1.00 84.12 317 GLU A O 1
ATOM 2532 N N . PRO A 1 318 ? 16.925 14.836 7.371 1.00 85.81 318 PRO A N 1
ATOM 2533 C CA . PRO A 1 318 ? 17.781 13.647 7.335 1.00 85.81 318 PRO A CA 1
ATOM 2534 C C . PRO A 1 318 ? 17.429 12.612 8.412 1.00 85.81 318 PRO A C 1
ATOM 2536 O O . PRO A 1 318 ? 17.346 11.428 8.114 1.00 85.81 318 PRO A O 1
ATOM 2539 N N . GLN A 1 319 ? 17.135 13.059 9.636 1.00 85.19 319 GLN A N 1
ATOM 2540 C CA . GLN A 1 319 ? 16.708 12.174 10.724 1.00 85.19 319 GLN A CA 1
ATOM 2541 C C . GLN A 1 319 ? 15.320 11.589 10.433 1.00 85.19 319 GLN A C 1
ATOM 2543 O O . GLN A 1 319 ? 15.095 10.395 10.615 1.00 85.19 319 GLN A O 1
ATOM 2548 N N . ALA A 1 320 ? 14.407 12.408 9.901 1.00 86.44 320 ALA A N 1
ATOM 2549 C CA . ALA A 1 320 ? 13.078 11.950 9.510 1.00 86.44 320 ALA A CA 1
ATOM 2550 C C . ALA A 1 320 ? 13.134 10.877 8.406 1.00 86.44 320 ALA A C 1
ATOM 2552 O O . ALA A 1 320 ? 12.345 9.937 8.442 1.00 86.44 320 ALA A O 1
ATOM 2553 N N . ASN A 1 321 ? 14.077 10.975 7.460 1.00 86.56 321 ASN A N 1
ATOM 2554 C CA . ASN A 1 321 ? 14.314 9.938 6.449 1.00 86.56 321 ASN A CA 1
ATOM 2555 C C . ASN A 1 321 ? 14.722 8.599 7.077 1.00 86.56 321 ASN A C 1
ATOM 2557 O O . ASN A 1 321 ? 14.186 7.562 6.698 1.00 86.56 321 ASN A O 1
ATOM 2561 N N . GLU A 1 322 ? 15.657 8.606 8.028 1.00 87.25 322 GLU A N 1
ATOM 2562 C CA . GLU A 1 322 ? 16.147 7.378 8.670 1.00 87.25 322 GLU A CA 1
ATOM 2563 C C . GLU A 1 322 ? 15.054 6.667 9.474 1.00 87.25 322 GLU A C 1
ATOM 2565 O O . GLU A 1 322 ? 14.951 5.439 9.436 1.00 87.25 322 GLU A O 1
ATOM 2570 N N . VAL A 1 323 ? 14.229 7.440 10.183 1.00 87.44 323 VAL A N 1
ATOM 2571 C CA . VAL A 1 323 ? 13.091 6.917 10.947 1.00 87.44 323 VAL A CA 1
ATOM 2572 C C . VAL A 1 323 ? 12.017 6.384 10.002 1.00 87.44 323 VAL A C 1
ATOM 2574 O O . VAL A 1 323 ? 11.541 5.265 10.176 1.00 87.44 323 VAL A O 1
ATOM 2577 N N . GLU A 1 324 ? 11.647 7.150 8.974 1.00 87.44 324 GLU A N 1
ATOM 2578 C CA . GLU A 1 324 ? 10.587 6.760 8.043 1.00 87.44 324 GLU A CA 1
ATOM 2579 C C . GLU A 1 324 ? 10.963 5.532 7.205 1.00 87.44 324 GLU A C 1
ATOM 2581 O O . GLU A 1 324 ? 10.116 4.666 6.990 1.00 87.44 324 GLU A O 1
ATOM 2586 N N . ALA A 1 325 ? 12.234 5.388 6.816 1.00 85.50 325 ALA A N 1
ATOM 2587 C CA . ALA A 1 325 ? 12.714 4.216 6.087 1.00 85.50 325 ALA A CA 1
ATOM 2588 C C . ALA A 1 325 ? 12.431 2.903 6.843 1.00 85.50 325 ALA A C 1
ATOM 2590 O O . ALA A 1 325 ? 12.023 1.907 6.234 1.00 85.50 325 ALA A O 1
ATOM 2591 N N . LYS A 1 326 ? 12.590 2.923 8.174 1.00 86.19 326 LYS A N 1
ATOM 2592 C CA . LYS A 1 326 ? 12.372 1.776 9.071 1.00 86.19 326 LYS A CA 1
ATOM 2593 C C . LYS A 1 326 ? 10.908 1.564 9.453 1.00 86.19 326 LYS A C 1
ATOM 2595 O O . LYS A 1 326 ? 10.577 0.521 9.997 1.00 86.19 326 LYS A O 1
ATOM 2600 N N . ALA A 1 327 ? 10.042 2.537 9.195 1.00 86.44 327 ALA A N 1
ATOM 2601 C CA . ALA A 1 327 ? 8.674 2.513 9.681 1.00 86.44 327 ALA A CA 1
ATOM 2602 C C . ALA A 1 327 ? 7.795 1.548 8.865 1.00 86.44 327 ALA A C 1
ATOM 2604 O O . ALA A 1 327 ? 7.925 1.468 7.645 1.00 86.44 327 ALA A O 1
ATOM 2605 N N . ASP A 1 328 ? 6.855 0.852 9.504 1.00 87.56 328 ASP A N 1
ATOM 2606 C CA . ASP A 1 328 ? 6.007 -0.148 8.836 1.00 87.56 328 ASP A CA 1
ATOM 2607 C C . ASP A 1 328 ? 5.122 0.429 7.722 1.00 87.56 328 ASP A C 1
ATOM 2609 O O . ASP A 1 328 ? 4.722 1.597 7.749 1.00 87.56 328 ASP A O 1
ATOM 2613 N N . THR A 1 329 ? 4.769 -0.400 6.743 1.00 85.56 329 THR A N 1
ATOM 2614 C CA . THR A 1 329 ? 3.871 -0.037 5.634 1.00 85.56 329 THR A CA 1
ATOM 2615 C C . THR A 1 329 ? 2.428 0.197 6.083 1.00 85.56 329 THR A C 1
ATOM 2617 O O . THR A 1 329 ? 1.733 1.066 5.553 1.00 85.56 329 THR A O 1
ATOM 2620 N N . PHE A 1 330 ? 1.993 -0.541 7.099 1.00 90.38 330 PHE A N 1
ATOM 2621 C CA . PHE A 1 330 ? 0.667 -0.426 7.685 1.00 90.38 330 PHE A CA 1
ATOM 2622 C C . PHE A 1 330 ? 0.792 -0.225 9.187 1.00 90.38 330 PHE A C 1
ATOM 2624 O O . PHE A 1 330 ? 1.716 -0.732 9.818 1.00 90.38 330 PHE A O 1
ATOM 2631 N N . MET A 1 331 ? -0.154 0.507 9.757 1.00 92.75 331 MET A N 1
ATOM 2632 C CA . MET A 1 331 ? -0.345 0.574 11.198 1.00 92.75 331 MET A CA 1
ATOM 2633 C C . MET A 1 331 ? -1.506 -0.348 11.544 1.00 92.75 331 MET A C 1
ATOM 2635 O O . MET A 1 331 ? -2.622 -0.158 11.057 1.00 92.75 331 MET A O 1
ATOM 2639 N N . VAL A 1 332 ? -1.210 -1.383 12.326 1.00 94.38 332 VAL A N 1
ATOM 2640 C CA . VAL A 1 332 ? -2.177 -2.409 12.713 1.00 94.38 332 VAL A CA 1
ATOM 2641 C C . VAL A 1 332 ? -2.532 -2.210 14.171 1.00 94.38 332 VAL A C 1
ATOM 2643 O O . VAL A 1 332 ? -1.651 -2.185 15.026 1.00 94.38 332 VAL A O 1
ATOM 2646 N N . PHE A 1 333 ? -3.821 -2.090 14.441 1.00 93.94 333 PHE A N 1
ATOM 2647 C CA . PHE A 1 333 ? -4.364 -1.857 15.762 1.00 93.94 333 PHE A CA 1
ATOM 2648 C C . PHE A 1 333 ? -5.289 -2.989 16.185 1.00 93.94 333 PHE A C 1
ATOM 2650 O O . PHE A 1 333 ? -5.988 -3.575 15.353 1.00 93.94 333 PHE A O 1
ATOM 2657 N N . GLU A 1 334 ? -5.336 -3.246 17.483 1.00 92.12 334 GLU A N 1
ATOM 2658 C CA . GLU A 1 334 ? -6.351 -4.081 18.106 1.00 92.12 334 GLU A CA 1
ATOM 2659 C C . GLU A 1 334 ? -7.376 -3.186 18.795 1.00 92.12 334 GLU A C 1
ATOM 2661 O O . GLU A 1 334 ? -7.040 -2.347 19.636 1.00 92.12 334 GLU A O 1
ATOM 2666 N N . ALA A 1 335 ? -8.642 -3.327 18.404 1.00 88.38 335 ALA A N 1
ATOM 2667 C CA . ALA A 1 335 ? -9.717 -2.580 19.032 1.00 88.38 335 ALA A CA 1
ATOM 2668 C C . ALA A 1 335 ? -10.040 -3.195 20.401 1.00 88.38 335 ALA A C 1
ATOM 2670 O O . ALA A 1 335 ? -10.522 -4.330 20.476 1.00 88.38 335 ALA A O 1
ATOM 2671 N N . ALA A 1 336 ? -9.796 -2.453 21.487 1.00 75.19 336 ALA A N 1
ATOM 2672 C CA . ALA A 1 336 ? -10.180 -2.910 22.815 1.00 75.19 336 ALA A CA 1
ATOM 2673 C C . ALA A 1 336 ? -11.705 -2.829 22.997 1.00 75.19 336 ALA A C 1
ATOM 2675 O O . ALA A 1 336 ? -12.387 -1.950 22.462 1.00 75.19 336 ALA A O 1
ATOM 2676 N N . MET A 1 337 ? -12.250 -3.768 23.768 1.00 64.31 337 MET A N 1
ATOM 2677 C CA . MET A 1 337 ? -13.683 -3.842 24.058 1.00 64.31 337 MET A CA 1
ATOM 2678 C C . MET A 1 337 ? -14.162 -2.632 24.877 1.00 64.31 337 MET A C 1
ATOM 2680 O O . MET A 1 337 ? -13.407 -2.053 25.660 1.00 64.31 337 MET A O 1
ATOM 2684 N N . ARG A 1 338 ? -15.463 -2.308 24.775 1.00 51.59 338 ARG A N 1
ATOM 2685 C CA . ARG A 1 338 ? -16.178 -1.629 25.869 1.00 51.59 338 ARG A CA 1
ATOM 2686 C C . ARG A 1 338 ? -16.111 -2.560 27.085 1.00 51.59 338 ARG A C 1
ATOM 2688 O O . ARG A 1 338 ? -16.872 -3.519 27.157 1.00 51.59 338 ARG A O 1
ATOM 2695 N N . GLY A 1 339 ? -15.170 -2.318 27.990 1.00 43.56 339 GLY A N 1
ATOM 2696 C CA . GLY A 1 339 ? -15.222 -2.891 29.326 1.00 43.56 339 GLY A CA 1
ATOM 2697 C C . GLY A 1 339 ? -16.260 -2.132 30.141 1.00 43.56 339 GLY A C 1
ATOM 2698 O O . GLY A 1 339 ? -16.115 -0.926 30.339 1.00 43.56 339 GLY A O 1
ATOM 2699 N N . ASP A 1 340 ? -17.289 -2.834 30.616 1.00 37.84 340 ASP A N 1
ATOM 2700 C CA . ASP A 1 340 ? -17.864 -2.514 31.921 1.00 37.84 340 ASP A CA 1
ATOM 2701 C C . ASP A 1 340 ? -16.703 -2.399 32.919 1.00 37.84 340 ASP A C 1
ATOM 2703 O O . ASP A 1 340 ? -15.761 -3.192 32.859 1.00 37.84 340 ASP A O 1
ATOM 2707 N N . GLY A 1 341 ? -16.734 -1.361 33.757 1.00 38.97 341 GLY A N 1
ATOM 2708 C CA . GLY A 1 341 ? -15.598 -0.912 34.559 1.00 38.97 341 GLY A CA 1
ATOM 2709 C C . GLY A 1 341 ? -14.804 -2.049 35.201 1.00 38.97 341 GLY A C 1
ATOM 2710 O O . GLY A 1 341 ? -15.301 -2.751 36.079 1.00 38.97 341 GLY A O 1
ATOM 2711 N N . VAL A 1 342 ? -13.546 -2.189 34.791 1.00 32.09 342 VAL A N 1
ATOM 2712 C CA . VAL A 1 342 ? -12.557 -2.943 35.554 1.00 32.09 342 VAL A CA 1
ATOM 2713 C C . VAL A 1 342 ? -11.756 -1.917 36.327 1.00 32.09 342 VAL A C 1
ATOM 2715 O O . VAL A 1 342 ? -11.037 -1.100 35.755 1.00 32.09 342 VAL A O 1
ATOM 2718 N N . ALA A 1 343 ? -11.991 -1.936 37.634 1.00 30.92 343 ALA A N 1
ATOM 2719 C CA . ALA A 1 343 ? -11.258 -1.173 38.614 1.00 30.92 343 ALA A CA 1
ATOM 2720 C C . ALA A 1 343 ? -9.754 -1.422 38.478 1.00 30.92 343 ALA A C 1
ATOM 2722 O O . ALA A 1 343 ? -9.294 -2.550 38.293 1.00 30.92 343 ALA A O 1
ATOM 2723 N N . ASP A 1 344 ? -9.036 -0.320 38.611 1.00 30.72 344 ASP A N 1
ATOM 2724 C CA . ASP A 1 344 ? -7.627 -0.216 38.932 1.00 30.72 344 ASP A CA 1
ATOM 2725 C C . ASP A 1 344 ? -7.215 -1.275 39.974 1.00 30.72 344 ASP A C 1
ATOM 2727 O O . ASP A 1 344 ? -7.717 -1.290 41.101 1.00 30.72 344 ASP A O 1
ATOM 2731 N N . VAL A 1 345 ? -6.313 -2.180 39.595 1.00 29.61 345 VAL A N 1
ATOM 2732 C CA . VAL A 1 345 ? -5.517 -2.953 40.551 1.00 29.61 345 VAL A CA 1
ATOM 2733 C C . VAL A 1 345 ? -4.066 -2.796 40.134 1.00 29.61 345 VAL A C 1
ATOM 2735 O O . VAL A 1 345 ? -3.514 -3.561 39.344 1.00 29.61 345 VAL A O 1
ATOM 2738 N N . CYS A 1 346 ? -3.473 -1.736 40.672 1.00 30.45 346 CYS A N 1
ATOM 2739 C CA . CYS A 1 346 ? -2.039 -1.576 40.801 1.00 30.45 346 CYS A CA 1
ATOM 2740 C C . CYS A 1 346 ? -1.379 -2.842 41.376 1.00 30.45 346 CYS A C 1
ATOM 2742 O O . CYS A 1 346 ? -1.856 -3.409 42.355 1.00 30.45 346 CYS A O 1
ATOM 2744 N N . ALA A 1 347 ? -0.232 -3.172 40.781 1.00 31.45 347 ALA A N 1
ATOM 2745 C CA . ALA A 1 347 ? 0.959 -3.754 41.393 1.00 31.45 347 ALA A CA 1
ATOM 2746 C C . ALA A 1 347 ? 0.791 -4.960 42.338 1.00 31.45 347 ALA A C 1
ATOM 2748 O O . ALA A 1 347 ? 0.503 -4.807 43.518 1.00 31.45 347 ALA A O 1
ATOM 2749 N N . ASP A 1 348 ? 1.223 -6.131 41.865 1.00 27.47 348 ASP A N 1
ATOM 2750 C CA . ASP A 1 348 ? 2.284 -6.835 42.588 1.00 27.47 348 ASP A CA 1
ATOM 2751 C C . ASP A 1 348 ? 3.086 -7.736 41.643 1.00 27.47 348 ASP A C 1
ATOM 2753 O O . ASP A 1 348 ? 2.542 -8.454 40.805 1.00 27.47 348 ASP A O 1
ATOM 2757 N N . GLY A 1 349 ? 4.410 -7.634 41.737 1.00 28.94 349 GLY A N 1
ATOM 2758 C CA . GLY A 1 349 ? 5.334 -8.382 40.898 1.00 28.94 349 GLY A CA 1
ATOM 2759 C C . GLY A 1 349 ? 5.457 -9.846 41.313 1.00 28.94 349 GLY A C 1
ATOM 2760 O O . GLY A 1 349 ? 5.384 -10.163 42.498 1.00 28.94 349 GLY A O 1
ATOM 2761 N N . ARG A 1 350 ? 5.738 -10.718 40.335 1.00 28.53 350 ARG A N 1
ATOM 2762 C CA . ARG A 1 350 ? 6.763 -11.778 40.409 1.00 28.53 350 ARG A CA 1
ATOM 2763 C C . ARG A 1 350 ? 6.857 -12.593 39.111 1.00 28.53 350 ARG A C 1
ATOM 2765 O O . ARG A 1 350 ? 5.860 -13.097 38.616 1.00 28.53 350 ARG A O 1
ATOM 2772 N N . GLU A 1 351 ? 8.107 -12.702 38.662 1.00 27.64 351 GLU A N 1
ATOM 2773 C CA . GLU A 1 351 ? 8.810 -13.874 38.110 1.00 27.64 351 GLU A CA 1
ATOM 2774 C C . GLU A 1 351 ? 8.361 -14.548 36.795 1.00 27.64 351 GLU A C 1
ATOM 2776 O O . GLU A 1 351 ? 7.316 -15.175 36.684 1.00 27.64 351 GLU A O 1
ATOM 2781 N N . GLU A 1 352 ? 9.279 -14.437 35.824 1.00 30.69 352 GLU A N 1
ATOM 2782 C CA . GLU A 1 352 ? 9.853 -15.478 34.953 1.00 30.69 352 GLU A CA 1
ATOM 2783 C C . GLU A 1 352 ? 9.015 -16.708 34.551 1.00 30.69 352 GLU A C 1
ATOM 2785 O O . GLU A 1 352 ? 8.626 -17.542 35.363 1.00 30.69 352 GLU A O 1
ATOM 2790 N N . GLY A 1 353 ? 8.923 -16.929 33.234 1.00 24.86 353 GLY A N 1
ATOM 2791 C CA . GLY A 1 353 ? 8.492 -18.203 32.657 1.00 24.86 353 GLY A CA 1
ATOM 2792 C C . GLY A 1 353 ? 8.607 -18.228 31.136 1.00 24.86 353 GLY A C 1
ATOM 2793 O O . GLY A 1 353 ? 7.673 -17.880 30.424 1.00 24.86 353 GLY A O 1
ATOM 2794 N N . ALA A 1 354 ? 9.774 -18.626 30.637 1.00 26.36 354 ALA A N 1
ATOM 2795 C CA . ALA A 1 354 ? 10.062 -18.823 29.223 1.00 26.36 354 ALA A CA 1
ATOM 2796 C C . ALA A 1 354 ? 9.445 -20.128 28.655 1.00 26.36 354 ALA A C 1
ATOM 2798 O O . ALA A 1 354 ? 9.192 -21.070 29.404 1.00 26.36 354 ALA A O 1
ATOM 2799 N N . VAL A 1 355 ? 9.406 -20.215 27.307 1.00 27.34 355 VAL A N 1
ATOM 2800 C CA . VAL A 1 355 ? 9.326 -21.443 26.466 1.00 27.34 355 VAL A CA 1
ATOM 2801 C C . VAL A 1 355 ? 7.879 -21.994 26.287 1.00 27.34 355 VAL A C 1
ATOM 2803 O O . VAL A 1 355 ? 7.148 -22.127 27.252 1.00 27.34 355 VAL A O 1
ATOM 2806 N N . ARG A 1 356 ? 7.333 -22.335 25.102 1.00 25.66 356 ARG A N 1
ATOM 2807 C CA . ARG A 1 356 ? 7.879 -23.142 23.993 1.00 25.66 356 ARG A CA 1
ATOM 2808 C C . ARG A 1 356 ? 7.035 -23.041 22.711 1.00 25.66 356 ARG A C 1
ATOM 2810 O O . ARG A 1 356 ? 5.814 -23.154 22.741 1.00 25.66 356 ARG A O 1
ATOM 2817 N N . THR A 1 357 ? 7.738 -22.980 21.589 1.00 27.59 357 THR A N 1
ATOM 2818 C CA . THR A 1 357 ? 7.337 -23.422 20.249 1.00 27.59 357 THR A CA 1
ATOM 2819 C C . THR A 1 357 ? 6.888 -24.889 20.270 1.00 27.59 357 THR A C 1
ATOM 2821 O O . THR A 1 357 ? 7.553 -25.717 20.890 1.00 27.59 357 THR A O 1
ATOM 2824 N N . MET A 1 358 ? 5.832 -25.243 19.540 1.00 24.42 358 MET A N 1
ATOM 2825 C CA . MET A 1 358 ? 5.529 -26.635 19.184 1.00 24.42 358 MET A CA 1
ATOM 2826 C C . MET A 1 358 ? 5.206 -26.710 17.695 1.00 24.42 358 MET A C 1
ATOM 2828 O O . MET A 1 358 ? 4.146 -26.289 17.241 1.00 24.42 358 MET A O 1
ATOM 2832 N N . ALA A 1 359 ? 6.170 -27.256 16.959 1.00 24.30 359 ALA A N 1
ATOM 2833 C CA . ALA A 1 359 ? 5.942 -27.946 15.707 1.00 24.30 359 ALA A CA 1
ATOM 2834 C C . ALA A 1 359 ? 5.135 -29.225 15.979 1.00 24.30 359 ALA A C 1
ATOM 2836 O O . ALA A 1 359 ? 5.372 -29.900 16.982 1.00 24.30 359 ALA A O 1
ATOM 2837 N N . ALA A 1 360 ? 4.247 -29.595 15.061 1.00 24.42 360 ALA A N 1
ATOM 2838 C CA . ALA A 1 360 ? 3.713 -30.946 14.987 1.00 24.42 360 ALA A CA 1
ATOM 2839 C C . ALA A 1 360 ? 3.662 -31.377 13.519 1.00 24.42 360 ALA A C 1
ATOM 2841 O O . ALA A 1 360 ? 2.894 -30.850 12.721 1.00 24.42 360 ALA A O 1
ATOM 2842 N N . SER A 1 361 ? 4.542 -32.322 13.198 1.00 24.72 361 SER A N 1
ATOM 2843 C CA . SER A 1 361 ? 4.453 -33.214 12.049 1.00 24.72 361 SER A CA 1
ATOM 2844 C C . SER A 1 361 ? 3.425 -34.300 12.362 1.00 24.72 361 SER A C 1
ATOM 2846 O O . SER A 1 361 ? 3.466 -34.864 13.457 1.00 24.72 361 SER A O 1
ATOM 2848 N N . GLN A 1 362 ? 2.563 -34.596 11.391 1.00 30.34 362 GLN A N 1
ATOM 2849 C CA . GLN A 1 362 ? 2.276 -35.947 10.904 1.00 30.34 362 GLN A CA 1
ATOM 2850 C C . GLN A 1 362 ? 2.063 -35.879 9.397 1.00 30.34 362 GLN A C 1
ATOM 2852 O O . GLN A 1 362 ? 1.425 -34.898 8.953 1.00 30.34 362 GLN A O 1
#

Sequence (362 aa):
MDWTYTMHIKPLAPIIHWLQYKQFCLTGVSFETRLAPHTHPNPTLAAYIPAKDRRRQQSVLVRGYWGDVVNSPFMSFGIDTDTQDKDRLWRTVNKEQRHNAQEVSKFNLTAWLNELETHQPFHLPPERHEESEYPYPSPLDSLNPKVEELELDDTAPVSRQDGATSRLEVPSGLSHVKIVFLTGDLPQLLSKTRYGSKFDLMYFGNLAVSPLFGATNLLNKPAEPTVDDSSPAAADDVMTAADGAPRAEWLTGAMKPQCRVVVESFKYMVHYKPSVRLRYRSRLLEAARRMNWTLANDAAAPPAEFDACVDGQGMKEPQANEVEAKADTFMVFEAAMRGDGVADVCADGREEGAVRTMAASQ

Secondary structure (DSSP, 8-state):
-HHHIIIIIHHH-TTS-HHHHHHHHHHS-----SSS--SS--GGG-EEEEEE-TTT--EEEEEE--SGGGS-THHHHSS---HHHHHHHT-EETTEESS-HHHHHHHHHHHHHHHHHHSS---PPPPPGGGGSTT---GGGGGS---------TTS------S--------GGGGG-------S-HHHHHTSGGGTT-EEEEEE-GGG-HHHHHHTT-SSPPPP------------------TTPPP-HHHHTTEEEEEEEEEE-STT-TTS-HHHHHHHHHHHHHHHHHTTEEES-GGGSPPGGGT--TTS----HHHHHHHHHHS-SEEEEEE----S----------------------